Protein AF-A0A1G0B3E1-F1 (afdb_monomer_lite)

Sequence (212 aa):
MMHKTLFIILFQLSLTCSVAQQSQLLLGTWIKTNIETNNLQIAADIKYLKYTFENDGKFYLSTDYDEKGIEYRYKLIGDILALNDNKLNIISLEKDYLVLEDIGKTNEPIKIYFTKMSKLLSENTIGQNDYYMSGNDTIYFESELVYPEFEKKNNKTSDGYILSNMVGLINGKEETYSFATFIVNTNGQISNIDIMHHISNKYDSNLIKAIE

pLDDT: mean 83.15, std 11.96, range [53.84, 97.25]

Secondary structure (DSSP, 8-state):
-HHHHHHHHHHHHHHHHHHHHHHHHH-EEEEEEEEEETTEEE---S---EEEEEGGGEEEEESSSS---EEEEEEEETTEEEETTEEEEEEEE-SSEEEEEE-SSSSS-EEEEEEEHHHHHHHS---TTSEEEETTEEEEPPBTTB-PPP-STT-SSHHHHHHHH--SPPPTTS-S--EEEEEE-TTS-EEEEEEEE-S-HHHHHHHHHHH-

Radius of gyration: 23.19 Å; chains: 1; bounding box: 50×50×71 Å

Structure (mmCIF, N/CA/C/O backbone):
data_AF-A0A1G0B3E1-F1
#
_entry.id   AF-A0A1G0B3E1-F1
#
loop_
_atom_site.group_PDB
_atom_site.id
_atom_site.type_symbol
_atom_site.label_atom_id
_atom_site.label_alt_id
_atom_site.label_comp_id
_atom_site.label_asym_id
_atom_site.label_entity_id
_atom_site.label_seq_id
_atom_site.pdbx_PDB_ins_code
_atom_site.Cartn_x
_atom_site.Cart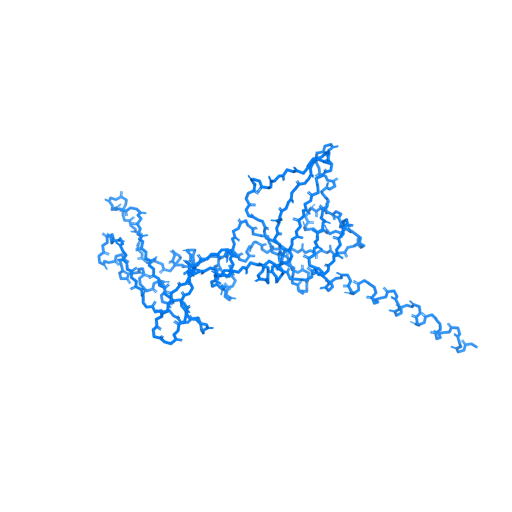n_y
_atom_site.Cartn_z
_atom_site.occupancy
_atom_site.B_iso_or_equiv
_atom_site.auth_seq_id
_atom_site.auth_comp_id
_atom_site.auth_asym_id
_atom_site.auth_atom_id
_atom_site.pdbx_PDB_model_num
ATOM 1 N N . MET A 1 1 ? -20.070 -29.656 44.058 1.00 60.41 1 MET A N 1
ATOM 2 C CA . MET A 1 1 ? -18.736 -29.062 43.790 1.00 60.41 1 MET A CA 1
ATOM 3 C C . MET A 1 1 ? -18.454 -28.948 42.287 1.00 60.41 1 MET A C 1
ATOM 5 O O . MET A 1 1 ? -18.075 -27.871 41.854 1.00 60.41 1 MET A O 1
ATOM 9 N N . MET A 1 2 ? -18.758 -29.979 41.483 1.00 61.25 2 MET A N 1
ATOM 10 C CA . MET A 1 2 ? -18.536 -30.027 40.021 1.00 61.25 2 MET A CA 1
ATOM 11 C C . MET A 1 2 ? -19.165 -28.875 39.204 1.00 61.25 2 MET A C 1
ATOM 13 O O . MET A 1 2 ? -18.542 -28.369 38.277 1.00 61.25 2 MET A O 1
ATOM 17 N N . HIS A 1 3 ? -20.366 -28.406 39.565 1.00 61.69 3 HIS A N 1
ATOM 18 C CA . HIS A 1 3 ? -21.044 -27.327 38.825 1.00 61.69 3 HIS A CA 1
ATOM 19 C C . HIS A 1 3 ? -20.407 -25.940 39.016 1.00 61.69 3 HIS A C 1
ATOM 21 O O . HIS A 1 3 ? -20.489 -25.112 38.116 1.00 61.69 3 HIS A O 1
ATOM 27 N N . LYS A 1 4 ? -19.722 -25.689 40.144 1.00 67.06 4 LYS A N 1
ATOM 28 C CA . LYS A 1 4 ? -19.009 -24.418 40.376 1.00 67.06 4 LYS A CA 1
ATOM 29 C C . LYS A 1 4 ? -17.739 -24.328 39.525 1.00 67.06 4 LYS A C 1
ATOM 31 O O . LYS A 1 4 ? -17.456 -23.276 38.968 1.00 67.06 4 LYS A O 1
ATOM 36 N N . THR A 1 5 ? -17.018 -25.439 39.374 1.00 71.06 5 THR A N 1
ATOM 37 C CA . THR A 1 5 ? -15.813 -25.512 38.535 1.00 71.06 5 THR A CA 1
ATOM 38 C C . THR A 1 5 ? -16.149 -25.346 37.052 1.00 71.06 5 THR A C 1
ATOM 40 O O . THR A 1 5 ? -15.469 -24.603 36.352 1.00 71.06 5 THR A O 1
ATOM 43 N N . LEU A 1 6 ? -17.240 -25.965 36.584 1.00 74.00 6 LEU A N 1
ATOM 44 C CA . LEU A 1 6 ? -17.697 -25.843 35.196 1.00 74.00 6 LEU A CA 1
ATOM 45 C C . LEU A 1 6 ? -18.086 -24.398 34.835 1.00 74.00 6 LEU A C 1
ATOM 47 O O . LEU A 1 6 ? -17.743 -23.921 33.757 1.00 74.00 6 LEU A O 1
ATOM 51 N N . PHE A 1 7 ? -18.751 -23.688 35.751 1.00 76.56 7 PHE A N 1
ATOM 52 C CA . PHE A 1 7 ? -19.154 -22.296 35.537 1.00 76.56 7 PHE A CA 1
ATOM 53 C C . PHE A 1 7 ? -17.948 -21.349 35.442 1.00 76.56 7 PHE A C 1
ATOM 55 O O . PHE A 1 7 ? -17.931 -20.464 34.594 1.00 76.56 7 PHE A O 1
ATOM 62 N N . ILE A 1 8 ? -16.908 -21.567 36.256 1.00 76.94 8 ILE A N 1
ATOM 63 C CA . ILE A 1 8 ? -15.664 -20.781 36.195 1.00 76.94 8 ILE A CA 1
ATOM 64 C C . ILE A 1 8 ? -14.934 -21.023 34.868 1.00 76.94 8 ILE A C 1
ATOM 66 O O . ILE A 1 8 ? -14.482 -20.066 34.247 1.00 76.94 8 ILE A O 1
ATOM 70 N N . ILE A 1 9 ? -14.865 -22.273 34.399 1.00 75.06 9 ILE A N 1
ATOM 71 C CA . ILE A 1 9 ? -14.232 -22.611 33.115 1.00 75.06 9 ILE A CA 1
ATOM 72 C C . ILE A 1 9 ? -14.986 -21.959 31.946 1.00 75.06 9 ILE A C 1
ATOM 74 O O . ILE A 1 9 ? -14.362 -21.326 31.099 1.00 75.06 9 ILE A O 1
ATOM 78 N N . LEU A 1 10 ? -16.322 -22.039 31.926 1.00 72.44 10 LEU A N 1
ATOM 79 C CA . LEU A 1 10 ? -17.153 -21.386 30.903 1.00 72.44 10 LEU A CA 1
ATOM 80 C C . LEU A 1 10 ? -17.023 -19.856 30.934 1.00 72.44 10 LEU A C 1
ATOM 82 O O . LEU A 1 10 ? -16.931 -19.225 29.881 1.00 72.44 10 LEU A O 1
ATOM 86 N N . PHE A 1 11 ? -16.953 -19.257 32.125 1.00 72.50 11 PHE A N 1
ATOM 87 C CA . PHE A 1 11 ? -16.763 -17.816 32.275 1.00 72.50 11 PHE A CA 1
ATOM 88 C C . PHE A 1 11 ? -15.382 -17.365 31.773 1.00 72.50 11 PHE A C 1
ATOM 90 O O . PHE A 1 11 ? -15.292 -16.394 31.023 1.00 72.50 11 PHE A O 1
ATOM 97 N N . GLN A 1 12 ? -14.310 -18.101 32.088 1.00 68.31 12 GLN A N 1
ATOM 98 C CA . GLN A 1 12 ? -12.973 -17.785 31.571 1.00 68.31 12 GLN A CA 1
ATOM 99 C C . GLN A 1 12 ? -12.860 -17.979 30.052 1.00 68.31 12 GLN A C 1
ATOM 101 O O . GLN A 1 12 ? -12.258 -17.142 29.382 1.00 68.31 12 GLN A O 1
ATOM 106 N N . LEU A 1 13 ? -13.508 -19.005 29.489 1.00 65.88 13 LEU A N 1
ATOM 107 C CA . LEU A 1 13 ? -13.576 -19.210 28.037 1.00 65.88 13 LEU A CA 1
ATOM 108 C C . LEU A 1 13 ? -14.267 -18.038 27.321 1.00 65.88 13 LEU A C 1
ATOM 110 O O . LEU A 1 13 ? -13.780 -17.581 26.285 1.00 65.88 13 LEU A O 1
ATOM 114 N N . SER A 1 14 ? -15.350 -17.500 27.895 1.00 63.12 14 SER A N 1
ATOM 115 C CA . SER A 1 14 ? -16.073 -16.363 27.306 1.00 63.12 14 SER A CA 1
ATOM 116 C C . SER A 1 14 ? -15.241 -15.076 27.250 1.00 63.12 14 SER A C 1
ATOM 118 O O . SER A 1 14 ? -15.253 -14.389 26.231 1.00 63.12 14 SER A O 1
ATOM 120 N N . LEU A 1 15 ? -14.437 -14.794 28.283 1.00 61.47 15 LEU A N 1
ATOM 121 C CA . LEU A 1 15 ? -13.551 -13.623 28.316 1.00 61.47 15 LEU A CA 1
ATOM 122 C C . LEU A 1 15 ? -12.412 -13.725 27.289 1.00 61.47 15 LEU A C 1
ATOM 124 O O . LEU A 1 15 ? -12.046 -12.726 26.673 1.00 61.47 15 LEU A O 1
ATOM 128 N N . THR A 1 16 ? -11.872 -14.929 27.063 1.00 61.31 16 THR A N 1
ATOM 129 C CA . THR A 1 16 ? -10.801 -15.135 26.071 1.00 61.31 16 THR A CA 1
ATOM 130 C C . THR A 1 16 ? -11.280 -15.023 24.622 1.00 61.31 16 THR A C 1
ATOM 132 O O . THR A 1 16 ? -10.519 -14.565 23.770 1.00 61.31 16 THR A O 1
ATOM 135 N N . CYS A 1 17 ? -12.540 -15.374 24.333 1.00 61.44 17 CYS A N 1
ATOM 136 C CA . CYS A 1 17 ? -13.095 -15.252 22.981 1.00 61.44 17 CYS A CA 1
ATOM 137 C C . CYS A 1 17 ? -13.211 -13.792 22.527 1.00 61.44 17 CYS A C 1
ATOM 139 O O . CYS A 1 17 ? -12.841 -13.488 21.395 1.00 61.44 17 CYS A O 1
ATOM 141 N N . SER A 1 18 ? -13.660 -12.880 23.398 1.00 62.69 18 SER A N 1
ATOM 142 C CA . SER A 1 18 ? -13.862 -11.474 23.018 1.00 62.69 18 SER A CA 1
ATOM 143 C C . SER A 1 18 ? -12.556 -10.765 22.639 1.00 62.69 18 SER A C 1
ATOM 145 O O . SER A 1 18 ? -12.513 -10.042 21.646 1.00 62.69 18 SER A O 1
ATOM 147 N N . VAL A 1 19 ? -11.467 -11.014 23.377 1.00 61.28 19 VAL A N 1
ATOM 148 C CA . VAL A 1 19 ? -10.151 -10.406 23.090 1.00 61.28 19 VAL A CA 1
ATOM 149 C C . VAL A 1 19 ? -9.545 -10.974 21.803 1.00 61.28 19 VAL A C 1
ATOM 151 O O . VAL A 1 19 ? -9.014 -10.225 20.980 1.00 61.28 19 VAL A O 1
ATOM 154 N N . ALA A 1 20 ? -9.660 -12.289 21.591 1.00 62.47 20 ALA A N 1
ATOM 155 C CA . ALA A 1 20 ? -9.197 -12.921 20.358 1.00 62.47 20 ALA A CA 1
ATOM 156 C C . ALA A 1 20 ? -9.951 -12.379 19.131 1.00 62.47 20 ALA A C 1
ATOM 158 O O . ALA A 1 20 ? -9.332 -12.063 18.114 1.00 62.47 20 ALA A O 1
ATOM 159 N N . GLN A 1 21 ? -11.267 -12.186 19.244 1.00 67.62 21 GLN A N 1
ATOM 160 C CA . GLN A 1 21 ? -12.100 -11.669 18.160 1.00 67.62 21 GLN A CA 1
ATOM 161 C C . GLN A 1 21 ? -11.714 -10.239 17.746 1.00 67.62 21 GLN A C 1
ATOM 163 O O . GLN A 1 21 ? -11.620 -9.960 16.552 1.00 67.62 21 GLN A O 1
ATOM 168 N N . GLN A 1 22 ? -11.414 -9.356 18.704 1.00 71.94 22 GLN A N 1
ATOM 169 C CA . GLN A 1 22 ? -10.970 -7.985 18.417 1.00 71.94 22 GLN A CA 1
ATOM 170 C C . GLN A 1 22 ? -9.597 -7.961 17.726 1.00 71.94 22 GLN A C 1
ATOM 172 O O . GLN A 1 22 ? -9.404 -7.233 16.753 1.00 71.94 22 GLN A O 1
ATOM 177 N N . SER A 1 23 ? -8.661 -8.813 18.163 1.00 77.62 23 SER A N 1
ATOM 178 C CA . SER A 1 23 ? -7.346 -8.928 17.517 1.00 77.62 23 SER A CA 1
ATOM 179 C C . SER A 1 23 ? -7.437 -9.417 16.068 1.00 77.62 23 SER A C 1
ATOM 181 O O . SER A 1 23 ? -6.715 -8.912 15.214 1.00 77.62 23 SER A O 1
ATOM 183 N N . GLN A 1 24 ? -8.371 -10.330 15.777 1.00 87.38 24 GLN A N 1
ATOM 184 C CA . GLN A 1 24 ? -8.595 -10.859 14.434 1.00 87.38 24 GLN A CA 1
ATOM 185 C C . GLN A 1 24 ? -9.201 -9.816 13.487 1.00 87.38 24 GLN A C 1
ATOM 187 O O . GLN A 1 24 ? -8.851 -9.786 12.308 1.00 87.38 24 GLN A O 1
ATOM 192 N N . LEU A 1 25 ? -10.101 -8.956 13.985 1.00 92.44 25 LEU A N 1
ATOM 193 C CA . LEU A 1 25 ? -10.703 -7.887 13.181 1.00 92.44 25 LEU A CA 1
ATOM 194 C C . LEU A 1 25 ? -9.656 -6.879 12.701 1.00 92.44 25 LEU A C 1
ATOM 196 O O . LEU A 1 25 ? -9.713 -6.466 11.542 1.00 92.44 25 LEU A O 1
ATOM 200 N N . LEU A 1 26 ? -8.683 -6.551 13.559 1.00 94.62 26 LEU A N 1
ATOM 201 C CA . LEU A 1 26 ? -7.606 -5.605 13.262 1.00 94.62 26 LEU A CA 1
ATOM 202 C C . LEU A 1 26 ? -6.652 -6.099 12.162 1.00 94.62 26 LEU A C 1
ATOM 204 O O . LEU A 1 26 ? -6.009 -5.281 11.511 1.00 94.62 26 LEU A O 1
ATOM 208 N N . LEU A 1 27 ? -6.545 -7.409 11.929 1.00 95.19 27 LEU A N 1
ATOM 209 C CA . LEU A 1 27 ? -5.622 -7.952 10.930 1.00 95.19 27 LEU A CA 1
ATOM 210 C C . LEU A 1 27 ? -5.955 -7.493 9.508 1.00 95.19 27 LEU A C 1
ATOM 212 O O . LEU A 1 27 ? -7.123 -7.373 9.122 1.00 95.19 27 LEU A O 1
ATOM 216 N N . GLY A 1 28 ? -4.904 -7.326 8.709 1.00 94.56 28 GLY A N 1
ATOM 217 C CA . GLY A 1 28 ? -4.965 -6.903 7.317 1.00 94.56 28 GLY A CA 1
ATOM 218 C C . GLY A 1 28 ? -4.529 -5.456 7.113 1.00 94.56 28 GLY A C 1
ATOM 219 O O . GLY A 1 28 ? -3.956 -4.817 7.998 1.00 94.56 28 GLY A O 1
ATOM 220 N N . THR A 1 29 ? -4.787 -4.966 5.906 1.00 94.44 29 THR A N 1
ATOM 221 C CA . THR A 1 29 ? -4.357 -3.648 5.439 1.00 94.44 29 THR A CA 1
ATOM 222 C C . THR A 1 29 ? -5.488 -2.631 5.546 1.00 94.44 29 THR A C 1
ATOM 224 O O . THR A 1 29 ? -6.610 -2.885 5.109 1.00 94.44 29 THR A O 1
ATOM 227 N N . TRP A 1 30 ? -5.169 -1.470 6.103 1.00 96.25 30 TRP A N 1
ATOM 228 C CA . TRP A 1 30 ? -6.063 -0.359 6.399 1.00 96.25 30 TRP A CA 1
ATOM 229 C C . TRP A 1 30 ? -5.525 0.909 5.755 1.00 96.25 30 TRP A C 1
ATOM 231 O O . TRP A 1 30 ? -4.386 1.300 6.007 1.00 96.25 30 TRP A O 1
ATOM 241 N N . ILE A 1 31 ? -6.348 1.558 4.944 1.00 93.88 31 ILE A N 1
ATOM 242 C CA . ILE A 1 31 ? -5.991 2.771 4.213 1.00 93.88 31 ILE A CA 1
ATOM 243 C C . ILE A 1 31 ? -6.721 3.943 4.846 1.00 93.88 31 ILE A C 1
ATOM 245 O O . ILE A 1 31 ? -7.934 3.885 5.054 1.00 93.88 31 ILE A O 1
ATOM 249 N N . LYS A 1 32 ? -5.987 5.002 5.176 1.00 93.62 32 LYS A N 1
ATOM 250 C CA . LYS A 1 32 ? -6.580 6.224 5.715 1.00 93.62 32 LYS A CA 1
ATOM 251 C C . LYS A 1 32 ? -7.474 6.867 4.659 1.00 93.62 32 LYS A C 1
ATOM 253 O O . LYS A 1 32 ? -7.007 7.183 3.571 1.00 93.62 32 LYS A O 1
ATOM 258 N N . THR A 1 33 ? -8.719 7.145 5.019 1.00 91.38 33 THR A N 1
ATOM 259 C CA . THR A 1 33 ? -9.694 7.812 4.147 1.00 91.38 33 THR A CA 1
ATOM 260 C C . THR A 1 33 ? -10.115 9.184 4.659 1.00 91.38 33 THR A C 1
ATOM 262 O O . THR A 1 33 ? -10.623 9.991 3.885 1.00 91.38 33 THR A O 1
ATOM 265 N N . ASN A 1 34 ? -9.915 9.482 5.948 1.00 90.69 34 ASN A N 1
ATOM 266 C CA . ASN A 1 34 ? -10.302 10.774 6.511 1.00 90.69 34 ASN A CA 1
ATOM 267 C C . ASN A 1 34 ? -9.523 11.139 7.779 1.00 90.69 34 ASN A C 1
ATOM 269 O O . ASN A 1 34 ? -8.979 10.266 8.461 1.00 90.69 34 ASN A O 1
ATOM 273 N N . ILE A 1 35 ? -9.515 12.431 8.107 1.00 89.50 35 ILE A N 1
ATOM 274 C CA . ILE A 1 35 ? -9.027 12.973 9.375 1.00 89.50 35 ILE A CA 1
ATOM 275 C C . ILE A 1 35 ? -10.056 13.982 9.895 1.00 89.50 35 ILE A C 1
ATOM 277 O O . ILE A 1 35 ? -10.582 14.808 9.153 1.00 89.50 35 ILE A O 1
ATOM 281 N N . GLU A 1 36 ? -10.322 13.940 11.193 1.00 88.38 36 GLU A N 1
ATOM 282 C CA .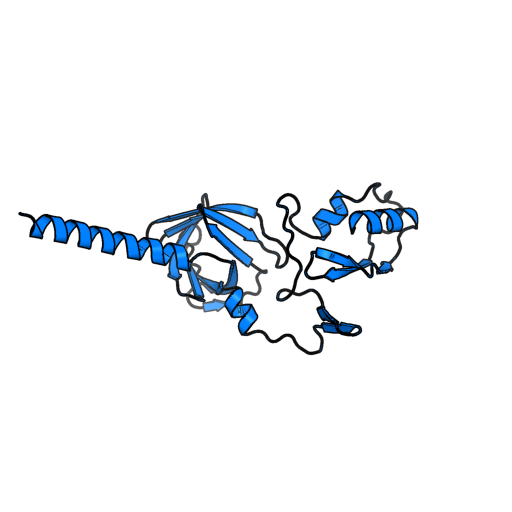 GLU A 1 36 ? -11.174 14.908 11.875 1.00 88.38 36 GLU A CA 1
ATOM 283 C C . GLU A 1 36 ? -10.395 15.559 13.015 1.00 88.38 36 GLU A C 1
ATOM 285 O O . GLU A 1 36 ? -9.796 14.875 13.850 1.00 88.38 36 GLU A O 1
ATOM 290 N N . THR A 1 37 ? -10.424 16.890 13.045 1.00 84.75 37 THR A N 1
ATOM 291 C CA . THR A 1 37 ? -9.898 17.711 14.140 1.00 84.75 37 THR A CA 1
ATOM 292 C C . THR A 1 37 ? -10.989 18.685 14.573 1.00 84.75 37 THR A C 1
ATOM 294 O O . THR A 1 37 ? -11.710 19.227 13.739 1.00 84.75 37 THR A O 1
ATOM 297 N N . ASN A 1 38 ? -11.184 18.884 15.879 1.00 76.06 38 ASN A N 1
ATOM 298 C CA . ASN A 1 38 ? -12.248 19.753 16.418 1.00 76.06 38 ASN A CA 1
ATOM 299 C C . ASN A 1 38 ? -13.669 19.450 15.907 1.00 76.06 38 ASN A C 1
ATOM 301 O O . ASN A 1 38 ? -14.489 20.358 15.771 1.00 76.06 38 ASN A O 1
ATOM 305 N N . ASN A 1 39 ? -13.973 18.183 15.614 1.00 66.38 39 ASN A N 1
ATOM 306 C CA . ASN A 1 39 ? -15.226 17.756 14.978 1.00 66.38 39 ASN A CA 1
ATOM 307 C C . ASN A 1 39 ? -15.487 18.385 13.594 1.00 66.38 39 ASN A C 1
ATOM 309 O O . ASN A 1 39 ? -16.611 18.346 13.092 1.00 66.38 39 ASN A O 1
ATOM 313 N N . LEU A 1 40 ? -14.463 18.967 12.968 1.00 68.75 40 LEU A N 1
ATOM 314 C CA . LEU A 1 40 ? -14.486 19.387 11.578 1.00 68.75 40 LEU A CA 1
ATOM 315 C C . LEU A 1 40 ? -13.834 18.284 10.750 1.00 68.75 40 LEU A C 1
ATOM 317 O O . LEU A 1 40 ? -12.670 17.930 10.947 1.00 68.75 40 LEU A O 1
ATOM 321 N N . GLN A 1 41 ? -14.611 17.727 9.828 1.00 66.56 41 GLN A N 1
ATOM 322 C CA . GLN A 1 41 ? -14.113 16.757 8.868 1.00 66.56 41 GLN A CA 1
ATOM 323 C C . GLN A 1 41 ? -13.253 17.499 7.847 1.00 66.56 41 GLN A C 1
ATOM 325 O O . GLN A 1 41 ? -13.747 18.347 7.102 1.00 66.56 41 GLN A O 1
ATOM 330 N N . ILE A 1 42 ? -11.961 17.198 7.832 1.00 65.62 42 ILE A N 1
ATOM 331 C CA . ILE A 1 42 ? -11.030 17.766 6.868 1.00 65.62 42 ILE A CA 1
ATOM 332 C C . ILE A 1 42 ? -10.795 16.665 5.844 1.00 65.62 42 ILE A C 1
ATOM 334 O O . ILE A 1 42 ? -10.219 15.627 6.171 1.00 65.62 42 ILE A O 1
ATOM 338 N N . ALA A 1 43 ? -11.266 16.873 4.607 1.00 56.53 43 ALA A N 1
ATOM 339 C CA . ALA A 1 43 ? -10.905 15.992 3.500 1.00 56.53 43 ALA A CA 1
ATOM 340 C C . ALA A 1 43 ? -9.383 15.822 3.522 1.00 56.53 43 ALA A C 1
ATOM 342 O O . ALA A 1 43 ? -8.660 16.815 3.598 1.00 56.53 43 ALA A O 1
ATOM 343 N N . ALA A 1 44 ? -8.915 14.575 3.568 1.00 53.84 44 ALA A N 1
ATOM 344 C CA . ALA A 1 44 ? -7.519 14.263 3.820 1.00 53.84 44 ALA A CA 1
ATOM 345 C C . ALA A 1 44 ? -6.648 14.670 2.621 1.00 53.84 44 ALA A C 1
ATOM 347 O O . ALA A 1 44 ? -6.194 13.821 1.868 1.00 53.84 44 ALA A O 1
ATOM 348 N N . ASP A 1 45 ? -6.357 15.959 2.470 1.00 55.94 45 ASP A N 1
ATOM 349 C CA . ASP A 1 45 ? -5.401 16.494 1.491 1.00 55.94 45 ASP A CA 1
ATOM 350 C C . ASP A 1 45 ? -3.943 16.226 1.921 1.00 55.94 45 ASP A C 1
ATOM 352 O O . ASP A 1 45 ? -3.040 17.047 1.793 1.00 55.94 45 ASP A O 1
ATOM 356 N N . ILE A 1 46 ? -3.704 15.092 2.584 1.00 54.97 46 ILE A N 1
ATOM 357 C CA . ILE A 1 46 ? -2.506 14.882 3.394 1.00 54.97 46 ILE A CA 1
ATOM 358 C C . ILE A 1 46 ? -2.008 13.457 3.205 1.00 54.97 46 ILE A C 1
ATOM 360 O O . ILE A 1 46 ? -2.067 12.683 4.147 1.00 54.97 46 ILE A O 1
ATOM 364 N N . LYS A 1 47 ? -1.485 13.130 2.018 1.00 72.88 47 LYS A N 1
ATOM 365 C CA . LYS A 1 47 ? -0.669 11.933 1.713 1.00 72.88 47 LYS A CA 1
ATOM 366 C C . LYS A 1 47 ? -1.336 10.566 1.966 1.00 72.88 47 LYS A C 1
ATOM 368 O O . LYS A 1 47 ? -2.042 10.349 2.955 1.00 72.88 47 LYS A O 1
ATOM 373 N N . TYR A 1 48 ? -1.065 9.610 1.086 1.00 86.12 48 TYR A N 1
ATOM 374 C CA . TYR A 1 48 ? -1.465 8.221 1.286 1.00 86.12 48 TYR A CA 1
ATOM 375 C C 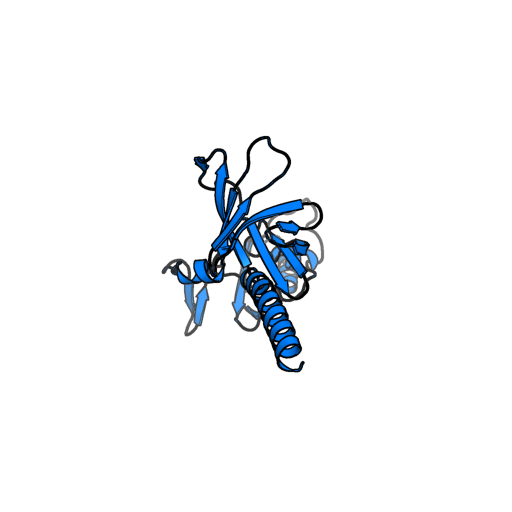. TYR A 1 48 ? -0.903 7.697 2.623 1.00 86.12 48 TYR A C 1
ATOM 377 O O . TYR A 1 48 ? 0.186 8.078 3.055 1.00 86.12 48 TYR A O 1
ATOM 385 N N . LEU A 1 49 ? -1.692 6.902 3.348 1.00 91.12 49 LEU A N 1
ATOM 386 C CA . LEU A 1 49 ? -1.278 6.293 4.613 1.00 91.12 49 LEU A CA 1
ATOM 387 C C . LEU A 1 49 ? -1.889 4.902 4.718 1.00 91.12 49 LEU A C 1
ATOM 389 O O . LEU A 1 49 ? -3.113 4.757 4.756 1.00 91.12 49 LEU A O 1
ATOM 393 N N . LYS A 1 50 ? -1.021 3.899 4.812 1.00 92.44 50 LYS A N 1
ATOM 394 C CA . LYS A 1 50 ? -1.374 2.483 4.850 1.00 92.44 50 LYS A CA 1
ATOM 395 C C . LYS A 1 50 ? -0.800 1.820 6.091 1.00 92.44 50 LYS A C 1
ATOM 397 O O . LYS A 1 50 ? 0.402 1.891 6.349 1.00 92.44 50 LYS A O 1
ATOM 402 N N . TYR A 1 51 ? -1.675 1.172 6.850 1.00 94.62 51 TYR A N 1
ATOM 403 C CA . TYR A 1 51 ? -1.357 0.387 8.038 1.00 94.62 51 TYR A CA 1
ATOM 404 C C . TYR A 1 51 ? -1.629 -1.084 7.737 1.00 94.62 51 TYR A C 1
ATOM 406 O O . TYR A 1 51 ? -2.764 -1.439 7.442 1.00 94.62 51 TYR A O 1
ATOM 414 N N . THR A 1 52 ? -0.627 -1.953 7.843 1.00 94.31 52 THR A N 1
ATOM 415 C CA . THR A 1 52 ? -0.823 -3.404 7.681 1.00 94.31 52 THR A CA 1
ATOM 416 C C . THR A 1 52 ? -0.509 -4.122 8.982 1.00 94.31 52 THR A C 1
ATOM 418 O O . THR A 1 52 ? 0.626 -4.080 9.454 1.00 94.31 52 THR A O 1
ATOM 421 N N . PHE A 1 53 ? -1.507 -4.789 9.559 1.00 95.00 53 PHE A N 1
ATOM 422 C CA . PHE A 1 53 ? -1.354 -5.613 10.756 1.00 95.00 53 PHE A CA 1
ATOM 423 C C . PHE A 1 53 ? -1.293 -7.085 10.365 1.00 95.00 53 PHE A C 1
ATOM 425 O O . PHE A 1 53 ? -2.211 -7.613 9.735 1.00 95.00 53 PHE A O 1
ATOM 432 N N . GLU A 1 54 ? -0.219 -7.754 10.764 1.00 92.81 54 GLU A N 1
ATOM 433 C CA . GLU A 1 54 ? -0.033 -9.187 10.567 1.00 92.81 54 GLU A CA 1
ATOM 434 C C . GLU A 1 54 ? -0.086 -9.932 11.902 1.00 92.81 54 GLU A C 1
ATOM 436 O O . GLU A 1 54 ? 0.075 -9.363 12.986 1.00 92.81 54 GLU A O 1
ATOM 441 N N . ASN A 1 55 ? -0.243 -11.251 11.806 1.00 87.56 55 ASN A N 1
ATOM 442 C CA . ASN A 1 55 ? -0.056 -12.143 12.941 1.00 87.56 55 ASN A CA 1
ATOM 443 C C . ASN A 1 55 ? 1.321 -11.922 13.608 1.00 87.56 55 ASN A C 1
ATOM 445 O O . ASN A 1 55 ? 2.262 -11.387 13.016 1.00 87.56 55 ASN A O 1
ATOM 449 N N . ASP A 1 56 ? 1.440 -12.342 14.867 1.00 86.00 56 ASP A N 1
ATOM 450 C CA . ASP A 1 56 ? 2.655 -12.218 15.691 1.00 86.00 56 ASP A CA 1
ATOM 451 C C . ASP A 1 56 ? 3.018 -10.783 16.121 1.00 86.00 56 ASP A C 1
ATOM 453 O O . ASP A 1 56 ? 4.159 -10.509 16.512 1.00 86.00 56 ASP A O 1
ATOM 457 N N . GLY A 1 57 ? 2.066 -9.846 16.065 1.00 90.25 57 GLY A N 1
ATOM 458 C CA . GLY A 1 57 ? 2.273 -8.474 16.537 1.00 90.25 57 GLY A CA 1
ATOM 459 C C . GLY A 1 57 ? 3.174 -7.641 15.621 1.00 90.25 57 GLY A C 1
ATOM 460 O O . GLY A 1 57 ? 3.860 -6.734 16.102 1.00 90.25 57 GLY A O 1
ATOM 461 N N . LYS A 1 58 ? 3.237 -7.968 14.323 1.00 92.12 58 LYS A N 1
ATOM 462 C CA . LYS A 1 58 ? 3.949 -7.179 13.305 1.00 92.12 58 LYS A CA 1
ATOM 463 C C . LYS A 1 58 ? 3.022 -6.141 12.685 1.00 92.12 58 LYS A C 1
ATOM 465 O O . LYS A 1 58 ? 1.885 -6.438 12.331 1.00 92.12 58 LYS A O 1
ATOM 470 N N . PHE A 1 59 ? 3.527 -4.927 12.548 1.00 92.44 59 PHE A N 1
ATOM 471 C CA . PHE A 1 59 ? 2.816 -3.793 11.975 1.00 92.44 59 PHE A CA 1
ATOM 472 C C . PHE A 1 59 ? 3.689 -3.156 10.899 1.00 92.44 59 PHE A C 1
ATOM 474 O O . PHE A 1 59 ? 4.891 -3.020 11.101 1.00 92.44 59 PHE A O 1
ATOM 481 N N . TYR A 1 60 ? 3.098 -2.761 9.777 1.00 91.94 60 TYR A N 1
ATOM 482 C CA . TYR A 1 60 ? 3.788 -2.035 8.720 1.00 91.94 60 TYR A CA 1
ATOM 483 C C . TYR A 1 60 ? 3.111 -0.693 8.466 1.00 91.94 60 TYR A C 1
ATOM 485 O O . TYR A 1 60 ? 1.889 -0.627 8.323 1.00 91.94 60 TYR A O 1
ATOM 493 N N . LEU A 1 61 ? 3.925 0.357 8.402 1.00 91.69 61 LEU A N 1
ATOM 494 C CA . LEU A 1 61 ? 3.517 1.729 8.117 1.00 91.69 61 LEU A CA 1
ATOM 495 C C . LEU A 1 61 ? 4.071 2.151 6.758 1.00 91.69 61 LEU A C 1
ATOM 497 O O . LEU A 1 61 ? 5.291 2.180 6.594 1.00 91.69 61 LEU A O 1
ATOM 501 N N . SER A 1 62 ? 3.199 2.523 5.826 1.00 90.31 62 SER A N 1
ATOM 502 C CA . SER A 1 62 ? 3.597 3.061 4.523 1.00 90.31 62 SER A CA 1
ATOM 503 C C . SER A 1 62 ? 2.908 4.388 4.219 1.00 90.31 62 SER A C 1
ATOM 505 O O . SER A 1 62 ? 1.748 4.591 4.591 1.00 90.31 62 SER A O 1
ATOM 507 N N . THR A 1 63 ? 3.624 5.270 3.526 1.00 90.00 63 THR A N 1
ATOM 508 C CA . THR A 1 63 ? 3.082 6.485 2.902 1.00 90.00 63 THR A CA 1
ATOM 509 C C . THR A 1 63 ? 2.852 6.337 1.403 1.00 90.00 63 THR A C 1
ATOM 511 O O . THR A 1 63 ? 2.347 7.266 0.784 1.00 90.00 63 THR A O 1
ATOM 514 N N . ASP A 1 64 ? 3.169 5.166 0.855 1.00 86.88 64 ASP A N 1
ATOM 515 C CA . ASP A 1 64 ? 3.145 4.857 -0.571 1.00 86.88 64 ASP A CA 1
ATOM 516 C C . ASP A 1 64 ? 2.308 3.585 -0.804 1.00 86.88 64 ASP A C 1
ATOM 518 O O . ASP A 1 64 ? 2.236 2.689 0.058 1.00 86.88 64 ASP A O 1
ATOM 522 N N . TYR A 1 65 ? 1.574 3.542 -1.918 1.00 85.94 65 TYR A N 1
ATOM 523 C CA . TYR A 1 65 ? 0.543 2.524 -2.147 1.00 85.94 65 TYR A CA 1
ATOM 524 C C . TYR A 1 65 ? 1.114 1.160 -2.510 1.00 85.94 65 TYR A C 1
ATOM 526 O O . TYR A 1 65 ? 0.580 0.153 -2.046 1.00 85.94 65 TYR A O 1
ATOM 534 N N . ASP A 1 66 ? 2.225 1.141 -3.228 1.00 83.62 66 ASP A N 1
ATOM 535 C CA . ASP A 1 66 ? 2.969 -0.023 -3.701 1.00 83.62 66 ASP A CA 1
ATOM 536 C C . ASP A 1 66 ? 3.935 -0.579 -2.637 1.00 83.62 66 ASP A C 1
ATOM 538 O O . ASP A 1 66 ? 4.288 -1.757 -2.642 1.00 83.62 66 ASP A O 1
ATOM 542 N N . GLU A 1 67 ? 4.306 0.231 -1.644 1.00 83.12 67 GLU A N 1
ATOM 543 C CA . GLU A 1 67 ? 5.220 -0.187 -0.582 1.00 83.12 67 GLU A CA 1
ATOM 544 C C . GLU A 1 67 ? 4.551 -1.012 0.519 1.00 83.12 67 GLU A C 1
ATOM 546 O O . GLU A 1 67 ? 3.526 -0.620 1.083 1.00 83.12 67 GLU A O 1
ATOM 551 N N . LYS A 1 68 ? 5.193 -2.097 0.977 1.00 80.88 68 LYS A N 1
ATOM 552 C CA . LYS A 1 68 ? 4.763 -2.775 2.217 1.00 80.88 68 LYS A CA 1
ATOM 553 C C . LYS A 1 68 ? 4.872 -1.855 3.442 1.00 80.88 68 LYS A C 1
ATOM 555 O O . LYS A 1 68 ? 4.030 -1.929 4.337 1.00 80.88 68 LYS A O 1
ATOM 560 N N . GLY A 1 69 ? 5.881 -0.983 3.466 1.00 85.31 69 GLY A N 1
ATOM 561 C CA . GLY A 1 69 ? 6.143 -0.027 4.540 1.00 85.31 69 GLY A CA 1
ATOM 562 C C . GLY A 1 69 ? 7.223 -0.459 5.537 1.00 85.31 69 GLY A C 1
ATOM 563 O O . GLY A 1 69 ? 7.850 -1.514 5.425 1.00 85.31 69 GLY A O 1
ATOM 564 N N . ILE A 1 70 ? 7.461 0.387 6.538 1.00 87.31 70 ILE A N 1
ATOM 565 C CA . ILE A 1 70 ? 8.437 0.154 7.608 1.00 87.31 70 ILE A CA 1
ATOM 566 C C . ILE A 1 70 ? 7.842 -0.803 8.645 1.00 87.31 70 ILE A C 1
ATOM 568 O O . ILE A 1 70 ? 6.752 -0.557 9.160 1.00 87.31 70 ILE A O 1
ATOM 572 N N . GLU A 1 71 ? 8.572 -1.879 8.960 1.00 90.12 71 GLU A N 1
ATOM 573 C CA . GLU A 1 71 ? 8.183 -2.860 9.978 1.00 90.12 71 GLU A CA 1
ATOM 574 C C . GLU A 1 71 ? 8.376 -2.302 11.396 1.00 90.12 71 GLU A C 1
ATOM 576 O O . GLU A 1 71 ? 9.451 -1.836 11.773 1.00 90.12 71 GLU A O 1
ATOM 581 N N . TYR A 1 72 ? 7.336 -2.442 12.204 1.00 91.38 72 TYR A N 1
ATOM 582 C CA . TYR A 1 72 ? 7.269 -2.117 13.619 1.00 91.38 72 TYR A CA 1
ATOM 583 C C . TYR A 1 72 ? 6.567 -3.253 14.374 1.00 91.38 72 TYR A C 1
ATOM 585 O O . TYR A 1 72 ? 6.051 -4.218 13.800 1.00 91.38 72 TYR A O 1
ATOM 593 N N . ARG A 1 73 ? 6.517 -3.131 15.702 1.00 93.69 73 ARG A N 1
ATOM 594 C CA . ARG A 1 73 ? 5.709 -4.002 16.559 1.00 93.69 73 ARG A CA 1
ATOM 595 C C . ARG A 1 73 ? 4.465 -3.272 17.034 1.00 93.69 73 ARG A C 1
ATOM 597 O O . ARG A 1 73 ? 4.547 -2.098 17.397 1.00 93.69 73 ARG A O 1
ATOM 604 N N . TYR A 1 74 ? 3.350 -3.994 17.094 1.00 94.38 74 TYR A N 1
ATOM 605 C CA . TYR A 1 74 ? 2.129 -3.507 17.722 1.00 94.38 74 TYR A CA 1
ATOM 606 C C . TYR A 1 74 ? 1.672 -4.410 18.863 1.00 94.38 74 TYR A C 1
ATOM 608 O O . TYR A 1 74 ? 1.988 -5.602 18.915 1.00 94.38 74 TYR A O 1
ATOM 616 N N . LYS A 1 75 ? 0.917 -3.823 19.792 1.00 92.69 75 LYS A N 1
ATOM 617 C CA . LYS A 1 75 ? 0.189 -4.542 20.839 1.00 92.69 75 LYS A CA 1
ATOM 618 C C . LYS A 1 75 ? -1.196 -3.938 21.003 1.00 92.69 75 LYS A C 1
ATOM 620 O O . LYS A 1 75 ? -1.340 -2.718 20.984 1.00 92.69 75 LYS A O 1
ATOM 625 N N . LEU A 1 76 ? -2.179 -4.804 21.213 1.00 90.88 76 LEU A N 1
ATOM 626 C CA . LEU A 1 76 ? -3.539 -4.423 21.571 1.00 90.88 76 LEU A CA 1
ATOM 627 C C . LEU A 1 76 ? -3.727 -4.635 23.078 1.00 90.88 76 LEU A C 1
ATOM 629 O O . LEU A 1 76 ? -3.517 -5.744 23.572 1.00 90.88 76 LEU A O 1
ATOM 633 N N . ILE A 1 77 ? -4.065 -3.575 23.813 1.00 89.38 77 ILE A N 1
ATOM 634 C CA . ILE A 1 77 ? -4.270 -3.605 25.269 1.00 89.38 77 ILE A CA 1
ATOM 635 C C . ILE A 1 77 ? -5.618 -2.943 25.567 1.00 89.38 77 ILE A C 1
ATOM 637 O O . ILE A 1 77 ? -5.690 -1.730 25.757 1.00 89.38 77 ILE A O 1
ATOM 641 N N . GLY A 1 78 ? -6.690 -3.740 25.577 1.00 87.50 78 GLY A N 1
ATOM 642 C CA . GLY A 1 78 ? -8.054 -3.201 25.575 1.00 87.50 78 GLY A CA 1
ATOM 643 C C . GLY A 1 78 ? -8.278 -2.357 24.321 1.00 87.50 78 GLY A C 1
ATOM 644 O O . GLY A 1 78 ? -7.938 -2.797 23.224 1.00 87.50 78 GLY A O 1
ATOM 645 N N . ASP A 1 79 ? -8.745 -1.124 24.501 1.00 90.88 79 ASP A N 1
ATOM 646 C CA . ASP A 1 79 ? -8.979 -0.173 23.406 1.00 90.88 79 ASP A CA 1
ATOM 647 C C . ASP A 1 79 ? -7.734 0.651 23.045 1.00 90.88 79 ASP A C 1
ATOM 649 O O . ASP A 1 79 ? -7.823 1.625 22.308 1.00 90.88 79 ASP A O 1
ATOM 653 N N . ILE A 1 80 ? -6.553 0.285 23.553 1.00 92.12 80 ILE A N 1
ATOM 654 C CA . ILE A 1 80 ? -5.300 0.971 23.229 1.00 92.12 80 ILE A CA 1
ATOM 655 C C . ILE A 1 80 ? -4.517 0.152 22.207 1.00 92.12 80 ILE A C 1
ATOM 657 O O . ILE A 1 80 ? -4.095 -0.979 22.471 1.00 92.12 80 ILE A O 1
ATOM 661 N N . LEU A 1 81 ? -4.247 0.775 21.064 1.00 93.50 81 LEU A N 1
ATOM 662 C CA . LEU A 1 81 ? -3.296 0.310 20.069 1.00 93.50 81 LEU A CA 1
ATOM 663 C C . LEU A 1 81 ? -1.929 0.952 20.335 1.00 93.50 81 LEU A C 1
ATOM 665 O O . LEU A 1 81 ? -1.720 2.140 20.092 1.00 93.50 81 LEU A O 1
ATOM 669 N N . ALA A 1 82 ? -0.984 0.161 20.838 1.00 91.94 82 ALA A N 1
ATOM 670 C CA . ALA A 1 82 ? 0.396 0.595 21.029 1.00 91.94 82 ALA A CA 1
ATOM 671 C C . ALA A 1 82 ? 1.222 0.274 19.775 1.00 91.94 82 ALA A C 1
ATOM 673 O O . ALA A 1 82 ? 1.410 -0.900 19.451 1.00 91.94 82 ALA A O 1
ATOM 674 N N . LEU A 1 83 ? 1.723 1.309 19.098 1.00 90.06 83 LEU A N 1
ATOM 675 C CA . LEU A 1 83 ? 2.584 1.253 17.914 1.00 90.06 83 LEU A CA 1
ATOM 676 C C . LEU A 1 83 ? 3.989 1.735 18.303 1.00 90.06 83 LEU A C 1
ATOM 678 O O . LEU A 1 83 ? 4.300 2.924 18.207 1.00 90.06 83 LEU A O 1
ATOM 682 N N . ASN A 1 84 ? 4.835 0.817 18.773 1.00 82.88 84 ASN A N 1
ATOM 683 C CA . ASN A 1 84 ? 6.122 1.143 19.398 1.00 82.88 84 ASN A CA 1
ATOM 684 C C . ASN A 1 84 ? 5.979 2.197 20.528 1.00 82.88 84 ASN A C 1
ATOM 686 O O . ASN A 1 84 ? 5.405 1.882 21.572 1.00 82.88 84 ASN A O 1
ATOM 690 N N . ASP A 1 85 ? 6.458 3.428 20.314 1.00 81.06 85 ASP A N 1
ATOM 691 C CA . ASP A 1 85 ? 6.404 4.531 21.287 1.00 81.06 85 ASP A CA 1
ATOM 692 C C . ASP A 1 85 ? 5.091 5.333 21.230 1.00 81.06 85 ASP A C 1
ATOM 694 O O . ASP A 1 85 ? 4.789 6.095 22.150 1.00 81.06 85 ASP A O 1
ATOM 698 N N . ASN A 1 86 ? 4.289 5.152 20.176 1.00 86.31 86 ASN A N 1
ATOM 699 C CA . ASN A 1 86 ? 3.013 5.840 20.001 1.00 86.31 86 ASN A CA 1
ATOM 700 C C . ASN A 1 86 ? 1.861 4.993 20.552 1.00 86.31 86 ASN A C 1
ATOM 702 O O . ASN A 1 86 ? 1.859 3.765 20.440 1.00 86.31 86 ASN A O 1
ATOM 706 N N . LYS A 1 87 ? 0.853 5.645 21.131 1.00 89.81 87 LYS A N 1
ATOM 707 C CA . LYS A 1 87 ? -0.362 4.993 21.632 1.00 89.81 87 LYS A CA 1
ATOM 708 C C . LYS A 1 87 ? -1.579 5.699 21.066 1.00 89.81 87 LYS A C 1
ATOM 710 O O . LYS A 1 87 ? -1.689 6.912 21.197 1.00 89.81 87 LYS A O 1
ATOM 715 N N . LEU A 1 88 ? -2.474 4.924 20.471 1.00 92.44 88 LEU A N 1
ATOM 716 C CA . LEU A 1 88 ? -3.712 5.401 19.871 1.00 92.44 88 LEU A CA 1
ATOM 717 C C . LEU A 1 88 ? -4.892 4.718 20.560 1.00 92.44 88 LEU A C 1
ATOM 719 O O . LEU A 1 88 ? -4.817 3.526 20.867 1.00 92.44 88 LEU A O 1
ATOM 723 N N . ASN A 1 89 ? -5.973 5.455 20.786 1.00 93.81 89 ASN A N 1
ATOM 724 C CA . ASN A 1 89 ? -7.240 4.874 21.213 1.00 93.81 89 ASN A CA 1
ATOM 725 C C . ASN A 1 89 ? -7.965 4.306 19.992 1.00 93.81 89 ASN A C 1
ATOM 727 O O . ASN A 1 89 ? -8.045 4.958 18.953 1.00 93.81 89 ASN A O 1
ATOM 731 N N . ILE A 1 90 ? -8.526 3.113 20.120 1.00 94.69 90 ILE A N 1
ATOM 732 C CA . ILE A 1 90 ? -9.464 2.542 19.161 1.00 94.69 90 ILE A CA 1
ATOM 733 C C . ILE A 1 90 ? -10.850 3.038 19.548 1.00 94.69 90 ILE A C 1
ATOM 735 O O . ILE A 1 90 ? -11.427 2.594 20.536 1.00 94.69 90 ILE A O 1
ATOM 739 N N . ILE A 1 91 ? -11.382 3.968 18.761 1.00 95.06 91 ILE A N 1
ATOM 740 C CA . ILE A 1 91 ? -12.732 4.505 18.961 1.00 95.06 91 ILE A CA 1
ATOM 741 C C . ILE A 1 91 ? -13.776 3.552 18.379 1.00 95.06 91 ILE A C 1
ATOM 743 O O . ILE A 1 91 ? -14.834 3.346 18.969 1.00 95.06 91 ILE A O 1
ATOM 747 N N . SER A 1 92 ? -13.473 2.959 17.223 1.00 95.00 92 SER A N 1
ATOM 748 C CA . SER A 1 92 ? -14.285 1.913 16.605 1.00 95.00 92 SER A CA 1
ATOM 749 C C . SER A 1 92 ? -13.399 0.956 15.815 1.00 95.00 92 SER A C 1
ATOM 751 O O . SER A 1 92 ? -12.465 1.386 15.135 1.00 95.00 92 SER A O 1
ATOM 753 N N . LEU A 1 93 ? -13.701 -0.338 15.902 1.00 95.44 93 LEU A N 1
ATOM 754 C CA . LEU A 1 93 ? -13.100 -1.386 15.087 1.00 95.44 93 LEU A CA 1
ATOM 755 C C . LEU A 1 93 ? -14.205 -2.323 14.603 1.00 95.44 93 LEU A C 1
ATOM 757 O O . LEU A 1 93 ? -14.735 -3.140 15.355 1.00 95.44 93 LEU A O 1
ATOM 761 N N . GLU A 1 94 ? -14.520 -2.201 13.323 1.00 95.31 94 GLU A N 1
ATOM 762 C CA . GLU A 1 94 ? -15.490 -3.023 12.616 1.00 95.31 94 GLU A CA 1
ATOM 763 C C . GLU A 1 94 ? -14.783 -3.885 11.565 1.00 95.31 94 GLU A C 1
ATOM 765 O O . GLU A 1 94 ? -13.562 -3.853 11.413 1.00 95.31 94 GLU A O 1
ATOM 770 N N . LYS A 1 95 ? -15.549 -4.688 10.821 1.00 94.50 95 LYS A N 1
ATOM 771 C CA . LYS A 1 95 ? -14.996 -5.561 9.777 1.00 94.50 95 LYS A CA 1
ATOM 772 C C . LYS A 1 95 ? -14.200 -4.778 8.727 1.00 94.50 95 LYS A C 1
ATOM 774 O O . LYS A 1 95 ? -13.124 -5.228 8.338 1.00 94.50 95 LYS A O 1
ATOM 779 N N . ASP A 1 96 ? -14.748 -3.645 8.288 1.00 96.56 96 ASP A N 1
ATOM 780 C CA . ASP A 1 96 ? -14.256 -2.879 7.140 1.00 96.56 96 ASP A CA 1
ATOM 781 C C . ASP A 1 96 ? -13.809 -1.451 7.506 1.00 96.56 96 ASP A C 1
ATOM 783 O O . ASP A 1 96 ? -13.190 -0.780 6.679 1.00 96.56 96 ASP A O 1
ATOM 787 N N . TYR A 1 97 ? -14.060 -1.006 8.743 1.00 97.19 97 TYR A N 1
ATOM 788 C CA . TYR A 1 97 ? -13.769 0.351 9.214 1.00 97.19 97 TYR A CA 1
ATOM 789 C C . TYR A 1 97 ? -12.997 0.344 10.536 1.00 97.19 97 TYR A C 1
ATOM 791 O O . TYR A 1 97 ? -13.272 -0.459 11.428 1.00 97.19 97 TYR A O 1
ATOM 799 N N . LEU A 1 98 ? -12.042 1.262 10.659 1.00 97.25 98 LEU A N 1
ATOM 800 C CA . LEU A 1 98 ? -11.241 1.474 11.862 1.00 97.25 98 LEU A CA 1
ATOM 801 C C . LEU A 1 98 ? -11.127 2.974 12.127 1.00 97.25 98 LEU A C 1
ATOM 803 O O . LEU A 1 98 ? -10.771 3.743 11.236 1.00 97.25 98 LEU A O 1
ATOM 807 N N . VAL A 1 99 ? -11.401 3.385 13.361 1.00 95.94 99 VAL A N 1
ATOM 808 C CA . VAL A 1 99 ? -11.239 4.768 13.815 1.00 95.94 99 VAL A CA 1
ATOM 809 C C . VAL A 1 99 ? -10.247 4.789 14.963 1.00 95.94 99 VAL A C 1
ATOM 811 O O . VAL A 1 99 ? -10.486 4.188 16.014 1.00 95.94 99 VAL A O 1
ATOM 814 N N . LEU A 1 100 ? -9.135 5.486 14.750 1.00 94.81 100 LEU A N 1
ATOM 815 C CA . LEU A 1 100 ? -8.094 5.694 15.748 1.00 94.81 100 LEU A CA 1
ATOM 816 C C . LEU A 1 100 ? -8.116 7.142 16.221 1.00 94.81 100 LEU A C 1
ATOM 818 O O . LEU A 1 100 ? -8.317 8.045 15.418 1.00 94.81 100 LEU A O 1
ATOM 822 N N . GLU A 1 101 ? -7.867 7.369 17.501 1.00 92.81 101 GLU A N 1
ATOM 823 C CA . GLU A 1 101 ? -7.696 8.701 18.072 1.00 92.81 101 GLU A CA 1
ATOM 824 C C . GLU A 1 101 ? -6.290 8.833 18.658 1.00 92.81 101 GLU A C 1
ATOM 826 O O . GLU A 1 101 ? -5.852 7.996 19.455 1.00 92.81 101 GLU A O 1
ATOM 831 N N . ASP A 1 102 ? -5.571 9.875 18.239 1.00 87.19 102 ASP A N 1
ATOM 832 C CA . ASP A 1 102 ? -4.279 10.223 18.822 1.00 87.19 102 ASP A CA 1
ATOM 833 C C . ASP A 1 102 ? -4.485 10.926 20.168 1.00 87.19 102 ASP A C 1
ATOM 835 O O . ASP A 1 102 ? -5.101 11.990 20.255 1.00 87.19 102 ASP A O 1
ATOM 839 N N . ILE A 1 103 ? -3.964 10.297 21.221 1.00 70.38 103 ILE A N 1
ATOM 840 C CA . ILE A 1 103 ? -4.117 10.714 22.614 1.00 70.38 103 ILE A CA 1
ATOM 841 C C . ILE A 1 103 ? -2.984 11.672 23.043 1.00 70.38 103 ILE A C 1
ATOM 843 O O . ILE A 1 103 ? -2.953 12.078 24.206 1.00 70.38 103 ILE A O 1
ATOM 847 N N . GLY A 1 104 ? -2.011 12.025 22.178 1.00 60.41 104 GLY A N 1
ATOM 848 C CA . GLY A 1 104 ? -0.826 12.750 22.653 1.00 60.41 104 GLY A CA 1
ATOM 849 C C . GLY A 1 104 ? 0.048 13.504 21.645 1.00 60.41 104 GLY A C 1
ATOM 850 O O . GLY A 1 104 ? 0.984 12.945 21.082 1.00 60.41 104 GLY A O 1
ATOM 851 N N . LYS A 1 105 ? -0.143 14.833 21.615 1.00 56.28 105 LYS A N 1
ATOM 852 C CA . LYS A 1 105 ? 0.867 15.930 21.715 1.00 56.28 105 LYS A CA 1
ATOM 853 C C . LYS A 1 105 ? 0.209 17.297 21.497 1.00 56.28 105 LYS A C 1
ATOM 855 O O . LYS A 1 105 ? 0.729 18.315 21.948 1.00 56.28 105 LYS A O 1
ATOM 860 N N . THR A 1 106 ? -0.921 17.312 20.804 1.00 57.91 106 THR A N 1
ATOM 861 C CA . THR A 1 106 ? -1.758 18.482 20.550 1.00 57.91 106 THR A CA 1
ATOM 862 C C . THR A 1 106 ? -2.812 18.629 21.646 1.00 57.91 106 THR A C 1
ATOM 864 O O . THR A 1 106 ? -3.239 17.639 22.233 1.00 57.91 106 THR A O 1
ATOM 867 N N . ASN A 1 107 ? -3.257 19.858 21.928 1.00 64.19 107 ASN A N 1
ATOM 868 C CA . ASN A 1 107 ? -4.364 20.104 22.871 1.00 64.19 107 ASN A CA 1
ATOM 869 C C . ASN A 1 107 ? -5.724 19.585 22.357 1.00 64.19 107 ASN A C 1
ATOM 871 O O . ASN A 1 107 ? -6.723 19.693 23.063 1.00 64.19 107 ASN A O 1
ATOM 875 N N . GLU A 1 108 ? -5.769 19.051 21.136 1.00 76.19 108 GLU A N 1
ATOM 876 C CA . GLU A 1 108 ? -6.986 18.656 20.439 1.00 76.19 108 GLU A CA 1
ATOM 877 C C . GLU A 1 108 ? -6.845 17.211 19.938 1.00 76.19 108 GLU A C 1
ATOM 879 O O . GLU A 1 108 ? -5.815 16.893 19.325 1.00 76.19 108 GLU A O 1
ATOM 884 N N . PRO A 1 109 ? -7.843 16.342 20.198 1.00 83.44 109 PRO A N 1
ATOM 885 C CA . PRO A 1 109 ? -7.832 14.965 19.729 1.00 83.44 109 PRO A CA 1
ATOM 886 C C . PRO A 1 109 ? -7.976 14.934 18.207 1.00 83.44 109 PRO A C 1
ATOM 888 O O . PRO A 1 109 ? -8.815 15.629 17.628 1.00 83.44 109 PRO A O 1
ATOM 891 N N . ILE A 1 110 ? -7.155 14.108 17.564 1.00 87.88 110 ILE A N 1
ATOM 892 C CA . ILE A 1 110 ? -7.196 13.887 16.119 1.00 87.88 110 ILE A CA 1
ATOM 893 C C . ILE A 1 110 ? -7.749 12.489 15.889 1.00 87.88 110 ILE A C 1
ATOM 895 O O . ILE A 1 110 ? -7.130 11.510 16.311 1.00 87.88 110 ILE A O 1
ATOM 899 N N . LYS A 1 111 ? -8.890 12.390 15.201 1.00 92.19 111 LYS A N 1
ATOM 900 C CA . LYS A 1 111 ? -9.437 11.102 14.762 1.00 92.19 111 LYS A CA 1
ATOM 901 C C . LYS A 1 111 ? -8.985 10.806 13.345 1.00 92.19 111 LYS A C 1
ATOM 903 O O . LYS A 1 111 ? -9.080 11.652 12.458 1.00 92.19 111 LYS A O 1
ATOM 908 N N . ILE A 1 112 ? -8.521 9.587 13.131 1.00 92.62 112 ILE A N 1
ATOM 909 C CA . ILE A 1 112 ? -8.035 9.086 11.854 1.00 92.62 112 ILE A CA 1
ATOM 910 C C . ILE A 1 112 ? -8.937 7.927 11.450 1.00 92.62 112 ILE A C 1
ATOM 912 O O . ILE A 1 112 ? -9.053 6.931 12.168 1.00 92.62 112 ILE A O 1
ATOM 916 N N . TYR A 1 113 ? -9.575 8.075 10.296 1.00 94.75 113 TYR A N 1
ATOM 917 C CA . TYR A 1 113 ? -10.499 7.095 9.748 1.00 94.75 113 TYR A CA 1
ATOM 918 C C . TYR A 1 113 ? -9.780 6.244 8.718 1.00 94.75 113 TYR A C 1
ATOM 920 O O . TYR A 1 113 ? -9.150 6.767 7.796 1.00 94.75 113 TYR A O 1
ATOM 928 N N . PHE A 1 114 ? -9.918 4.935 8.861 1.00 95.69 114 PHE A N 1
ATOM 929 C CA . PHE A 1 114 ? -9.360 3.952 7.959 1.00 95.69 114 PHE A CA 1
ATOM 930 C C . PHE A 1 114 ? -10.455 3.057 7.387 1.00 95.69 114 PHE A C 1
ATOM 932 O O . PHE A 1 114 ? -11.393 2.663 8.082 1.00 95.69 114 PHE A O 1
ATOM 939 N N . THR A 1 115 ? -10.284 2.692 6.120 1.00 95.38 115 THR A N 1
ATOM 940 C CA . THR A 1 115 ? -11.081 1.677 5.427 1.00 95.38 115 THR A CA 1
ATOM 941 C C . THR A 1 115 ? -10.186 0.501 5.071 1.00 95.38 115 THR A C 1
ATOM 943 O O . THR A 1 115 ? -9.035 0.677 4.666 1.00 95.38 115 THR A O 1
ATOM 946 N N . LYS A 1 116 ? -10.691 -0.717 5.244 1.00 95.56 116 LYS A N 1
ATOM 947 C CA . LYS A 1 116 ? -9.937 -1.930 4.929 1.00 95.56 116 LYS A CA 1
ATOM 948 C C . LYS A 1 116 ? -9.684 -2.034 3.425 1.00 95.56 116 LYS A C 1
ATOM 950 O O . LYS A 1 116 ? -10.588 -1.788 2.630 1.00 95.56 116 LYS A O 1
ATOM 955 N N . MET A 1 117 ? -8.485 -2.455 3.024 1.00 91.94 117 MET A N 1
ATOM 956 C CA . MET A 1 117 ? -8.101 -2.546 1.608 1.00 91.94 117 MET A CA 1
ATOM 957 C C . MET A 1 117 ? -9.068 -3.427 0.808 1.00 91.94 117 MET A C 1
ATOM 959 O O . MET A 1 117 ? -9.525 -3.039 -0.259 1.00 91.94 117 MET A O 1
ATOM 963 N N . SER A 1 118 ? -9.494 -4.566 1.365 1.00 91.62 118 SER A N 1
ATOM 964 C CA . SER A 1 118 ? -10.486 -5.443 0.726 1.00 91.62 118 SER A CA 1
ATOM 965 C C . SER A 1 118 ? -11.816 -4.744 0.427 1.00 91.62 118 SER A C 1
ATOM 967 O O . SER A 1 118 ? -12.460 -5.053 -0.571 1.00 91.62 118 SER A O 1
ATOM 969 N N . LYS A 1 119 ? -12.233 -3.807 1.288 1.00 93.50 119 LYS A N 1
ATOM 970 C CA . LYS A 1 119 ? -13.450 -3.018 1.097 1.00 93.50 119 LYS A CA 1
ATOM 971 C C . LYS A 1 119 ? -13.256 -2.003 -0.028 1.00 93.50 119 LYS A C 1
ATOM 973 O O . LYS A 1 119 ? -14.082 -1.975 -0.936 1.00 93.50 119 LYS A O 1
ATOM 978 N N . LEU A 1 120 ? -12.138 -1.272 -0.025 1.00 88.88 120 LEU A N 1
ATOM 979 C CA . LEU A 1 120 ? -11.787 -0.337 -1.101 1.00 88.88 120 LEU A CA 1
ATOM 980 C C . LEU A 1 120 ? -11.729 -1.030 -2.464 1.00 88.88 120 LEU A C 1
ATOM 982 O O . LEU A 1 120 ? -12.339 -0.546 -3.411 1.00 88.88 120 LEU A O 1
ATOM 986 N N . LEU A 1 121 ? -11.081 -2.192 -2.553 1.00 86.25 121 LEU A N 1
ATOM 987 C CA . LEU A 1 121 ? -11.005 -2.965 -3.796 1.00 86.25 121 LEU A CA 1
ATOM 988 C C . LEU A 1 121 ? -12.378 -3.455 -4.278 1.00 86.25 121 LEU A C 1
ATOM 990 O O . LEU A 1 121 ? -12.591 -3.599 -5.474 1.00 86.25 121 LEU A O 1
ATOM 994 N N . SER A 1 122 ? -13.319 -3.715 -3.363 1.00 87.44 122 SER A N 1
ATOM 995 C CA . SER A 1 122 ? -14.670 -4.167 -3.726 1.00 87.44 122 SER A CA 1
ATOM 996 C C . SER A 1 122 ? -15.605 -3.043 -4.182 1.00 87.44 122 SER A C 1
ATOM 998 O O . SER A 1 122 ? -16.572 -3.309 -4.893 1.00 87.44 122 SER A O 1
ATOM 1000 N N . GLU A 1 123 ? -15.356 -1.806 -3.744 1.00 87.12 123 GLU A N 1
ATOM 1001 C CA . GLU A 1 123 ? -16.198 -0.644 -4.057 1.00 87.12 123 GLU A CA 1
ATOM 1002 C C . GLU A 1 123 ? -15.677 0.157 -5.247 1.00 87.12 123 GLU A C 1
ATOM 1004 O O . GLU A 1 123 ? -16.465 0.784 -5.956 1.00 87.12 123 GLU A O 1
ATOM 1009 N N . ASN A 1 124 ? -14.366 0.124 -5.487 1.00 81.94 124 ASN A N 1
ATOM 1010 C CA . ASN A 1 124 ? -13.776 0.761 -6.650 1.00 81.94 124 ASN A CA 1
ATOM 1011 C C . ASN A 1 124 ? -13.863 -0.172 -7.855 1.00 81.94 124 ASN A C 1
ATOM 1013 O O . ASN A 1 124 ? -13.472 -1.336 -7.809 1.00 81.94 124 ASN A O 1
ATOM 1017 N N . THR A 1 125 ? -14.396 0.357 -8.951 1.00 79.06 125 THR A N 1
ATOM 1018 C CA . THR A 1 125 ? -14.479 -0.371 -10.216 1.00 79.06 125 THR A CA 1
ATOM 1019 C C . THR A 1 125 ? -13.300 0.020 -11.086 1.00 79.06 125 THR A C 1
ATOM 1021 O O . THR A 1 125 ? -13.042 1.204 -11.282 1.00 79.06 125 THR A O 1
ATOM 1024 N N . ILE A 1 126 ? -12.599 -0.983 -11.609 1.00 82.12 126 ILE A N 1
ATOM 1025 C CA . ILE A 1 126 ? -11.578 -0.781 -12.635 1.00 82.12 126 ILE A CA 1
ATOM 1026 C C . ILE A 1 126 ? -12.298 -0.303 -13.902 1.00 82.12 126 ILE A C 1
ATOM 1028 O O . ILE A 1 126 ? -13.146 -1.011 -14.456 1.00 82.12 126 ILE A O 1
ATOM 1032 N N . GLY A 1 127 ? -12.002 0.921 -14.323 1.00 83.50 127 GLY A N 1
ATOM 1033 C CA . GLY A 1 127 ? -12.565 1.550 -15.506 1.00 83.50 127 GLY A CA 1
ATOM 1034 C C . GLY A 1 127 ? -11.917 1.049 -16.797 1.00 83.50 127 GLY A C 1
ATOM 1035 O O . GLY A 1 127 ? -10.882 0.389 -16.798 1.00 83.50 127 GLY A O 1
ATOM 1036 N N . GLN A 1 128 ? -12.511 1.401 -17.940 1.00 83.00 128 GLN A N 1
ATOM 1037 C CA . GLN A 1 128 ? -11.972 1.035 -19.261 1.00 83.00 128 GLN A CA 1
ATOM 1038 C C . GLN A 1 128 ? -10.588 1.633 -19.560 1.00 83.00 128 GLN A C 1
ATOM 1040 O O . GLN A 1 128 ? -9.910 1.143 -20.453 1.00 83.00 128 GLN A O 1
ATOM 1045 N N . ASN A 1 129 ? -10.180 2.681 -18.840 1.00 88.44 129 ASN A N 1
ATOM 1046 C CA . ASN A 1 129 ? -8.884 3.334 -19.034 1.00 88.44 129 ASN A CA 1
ATOM 1047 C C . ASN A 1 129 ? -7.773 2.735 -18.163 1.00 88.44 129 ASN A C 1
ATOM 1049 O O . ASN A 1 129 ? -6.620 3.117 -18.323 1.00 88.44 129 ASN A O 1
ATOM 1053 N N . ASP A 1 130 ? -8.110 1.812 -17.262 1.00 89.38 130 ASP A N 1
ATOM 1054 C CA . ASP A 1 130 ? -7.172 1.242 -16.292 1.00 89.38 130 ASP A CA 1
ATOM 1055 C C . ASP A 1 130 ? -6.558 -0.076 -16.788 1.00 89.38 130 ASP A C 1
ATOM 1057 O O . ASP A 1 130 ? -5.742 -0.689 -16.103 1.00 89.38 130 ASP A O 1
ATOM 1061 N N . TYR A 1 131 ? -6.951 -0.542 -17.976 1.00 93.62 131 TYR A N 1
ATOM 1062 C CA . TYR A 1 131 ? -6.417 -1.752 -18.585 1.00 93.62 131 TYR A CA 1
ATOM 1063 C C . TYR A 1 131 ? -6.526 -1.732 -20.110 1.00 93.62 131 TYR A C 1
ATOM 1065 O O . TYR A 1 131 ? -7.272 -0.953 -20.701 1.00 93.62 131 TYR A O 1
ATOM 1073 N N . TYR A 1 132 ? -5.823 -2.658 -20.753 1.00 94.00 132 TYR A N 1
ATOM 1074 C CA . TYR A 1 132 ? -6.029 -3.006 -22.153 1.00 94.00 132 TYR A CA 1
ATOM 1075 C C . TYR A 1 132 ? -5.965 -4.522 -22.354 1.00 94.00 132 TYR A C 1
ATOM 1077 O O . TYR A 1 132 ? -5.423 -5.260 -21.532 1.00 94.00 132 TYR A O 1
ATOM 1085 N N . MET A 1 133 ? -6.544 -4.997 -23.455 1.00 93.06 133 MET A N 1
ATOM 1086 C CA . MET A 1 133 ? -6.503 -6.412 -23.830 1.00 93.06 133 MET A CA 1
ATOM 1087 C C . MET A 1 133 ? -5.305 -6.679 -24.741 1.00 93.06 133 MET A C 1
ATOM 1089 O O . MET A 1 133 ? -5.123 -5.984 -25.742 1.00 93.06 133 MET A O 1
ATOM 1093 N N . SER A 1 134 ? -4.534 -7.722 -24.441 1.00 90.38 134 SER A N 1
ATOM 1094 C CA . SER A 1 134 ? -3.467 -8.234 -25.304 1.00 90.38 134 SER A CA 1
ATOM 1095 C C . SER A 1 134 ? -3.692 -9.722 -25.549 1.00 90.38 134 SER A C 1
ATOM 1097 O O . SER A 1 134 ? -3.453 -10.566 -24.688 1.00 90.38 134 SER A O 1
ATOM 1099 N N . GLY A 1 135 ? -4.228 -10.055 -26.724 1.00 89.94 135 GLY A N 1
ATOM 1100 C CA . GLY A 1 135 ? -4.679 -11.415 -27.013 1.00 89.94 135 GLY A CA 1
ATOM 1101 C C . GLY A 1 135 ? -5.823 -11.833 -26.084 1.00 89.94 135 GLY A C 1
ATOM 1102 O O . GLY A 1 135 ? -6.894 -11.230 -26.119 1.00 89.94 135 GLY A O 1
ATOM 1103 N N . ASN A 1 136 ? -5.587 -12.868 -25.273 1.00 91.75 136 ASN A N 1
ATOM 1104 C CA . ASN A 1 136 ? -6.549 -13.371 -24.284 1.00 91.75 136 ASN A CA 1
ATOM 1105 C C . ASN A 1 136 ? -6.308 -12.818 -22.872 1.00 91.75 136 ASN A C 1
ATOM 1107 O O . ASN A 1 136 ? -7.078 -13.137 -21.967 1.00 91.75 136 ASN A O 1
ATOM 1111 N N . ASP A 1 137 ? -5.259 -12.019 -22.690 1.00 90.56 137 ASP A N 1
ATOM 1112 C CA . ASP A 1 137 ? -4.868 -11.494 -21.391 1.00 90.56 137 ASP A CA 1
ATOM 1113 C C . ASP A 1 137 ? -5.373 -10.060 -21.208 1.00 90.56 137 ASP A C 1
ATOM 1115 O O . ASP A 1 137 ? -5.423 -9.262 -22.152 1.00 90.56 137 ASP A O 1
ATOM 1119 N N . THR A 1 138 ? -5.716 -9.732 -19.964 1.00 92.62 138 THR A N 1
ATOM 1120 C CA . THR A 1 138 ? -6.018 -8.368 -19.525 1.00 92.62 138 THR A CA 1
ATOM 1121 C C . THR A 1 138 ? -4.787 -7.801 -18.836 1.00 92.62 138 THR A C 1
ATOM 1123 O O . THR A 1 138 ? -4.337 -8.347 -17.829 1.00 92.62 138 THR A O 1
ATOM 1126 N N . ILE A 1 139 ? -4.251 -6.704 -19.361 1.00 92.88 139 ILE A N 1
ATOM 1127 C CA . ILE A 1 139 ? -3.098 -6.015 -18.785 1.00 92.88 139 ILE A CA 1
ATOM 1128 C C . ILE A 1 139 ? -3.603 -4.761 -18.095 1.00 92.88 139 ILE A C 1
ATOM 1130 O O . ILE A 1 139 ? -4.134 -3.864 -18.747 1.00 92.88 139 ILE A O 1
ATOM 1134 N N . TYR A 1 140 ? -3.434 -4.715 -16.781 1.00 93.19 140 TYR A N 1
ATOM 1135 C CA . TYR A 1 140 ? -3.806 -3.576 -15.955 1.00 93.19 140 TYR A CA 1
ATOM 1136 C C . TYR A 1 140 ? -2.649 -2.585 -15.876 1.00 93.19 140 TYR A C 1
ATOM 1138 O O . TYR A 1 140 ? -1.490 -2.988 -15.763 1.00 93.19 140 TYR A O 1
ATOM 1146 N N . PHE A 1 141 ? -2.967 -1.296 -15.925 1.00 92.19 141 PHE A N 1
ATOM 1147 C CA . PHE A 1 141 ? -2.016 -0.254 -15.568 1.00 92.19 141 PHE A CA 1
ATOM 1148 C C . PHE A 1 141 ? -1.866 -0.201 -14.049 1.00 92.19 141 PHE A C 1
ATOM 1150 O O . PHE A 1 141 ? -2.828 -0.403 -13.304 1.00 92.19 141 PHE A O 1
ATOM 1157 N N . GLU A 1 142 ? -0.646 0.069 -13.599 1.00 88.38 142 GLU A N 1
ATOM 1158 C CA . GLU A 1 142 ? -0.362 0.220 -12.179 1.00 88.38 142 GLU A CA 1
ATOM 1159 C C . GLU A 1 142 ? -1.128 1.412 -11.586 1.00 88.38 142 GLU A C 1
ATOM 1161 O O . GLU A 1 142 ? -1.218 2.486 -12.185 1.00 88.38 142 GLU A O 1
ATOM 1166 N N . SER A 1 143 ? -1.713 1.206 -10.408 1.00 87.12 143 SER A N 1
ATOM 1167 C CA . SER A 1 143 ? -2.474 2.204 -9.658 1.00 87.12 143 SER A CA 1
ATOM 1168 C C . SER A 1 143 ? -2.539 1.831 -8.176 1.00 87.12 143 SER A C 1
ATOM 1170 O O . SER A 1 143 ? -2.174 0.723 -7.790 1.00 87.12 143 SER A O 1
ATOM 1172 N N . GLU A 1 144 ? -3.113 2.702 -7.341 1.00 83.75 144 GLU A N 1
ATOM 1173 C CA . GLU A 1 144 ? -3.352 2.413 -5.915 1.00 83.75 144 GLU A CA 1
ATOM 1174 C C . GLU A 1 144 ? -4.221 1.164 -5.667 1.00 83.75 144 GLU A C 1
ATOM 1176 O O . GLU A 1 144 ? -4.200 0.597 -4.574 1.00 83.75 144 GLU A O 1
ATOM 1181 N N . LEU A 1 145 ? -4.991 0.735 -6.672 1.00 82.75 145 LEU A N 1
ATOM 1182 C CA . LEU A 1 145 ? -5.881 -0.425 -6.597 1.00 82.75 145 LEU A CA 1
ATOM 1183 C C . LEU A 1 145 ? -5.250 -1.698 -7.165 1.00 82.75 145 LEU A C 1
ATOM 1185 O O . LEU A 1 145 ? -5.650 -2.799 -6.787 1.00 82.75 145 LEU A O 1
ATOM 1189 N N . VAL A 1 146 ? -4.307 -1.560 -8.097 1.00 85.94 146 VAL A N 1
ATOM 1190 C CA . VAL A 1 146 ? -3.705 -2.680 -8.823 1.00 85.94 146 VAL A CA 1
ATOM 1191 C C . VAL A 1 146 ? -2.219 -2.413 -8.987 1.00 85.94 146 VAL A C 1
ATOM 1193 O O . VAL A 1 146 ? -1.821 -1.588 -9.801 1.00 85.94 146 VAL A O 1
ATOM 1196 N N . TYR A 1 147 ? -1.402 -3.126 -8.222 1.00 85.50 147 TYR A N 1
ATOM 1197 C CA . TYR A 1 147 ? 0.053 -3.021 -8.259 1.00 85.50 147 TYR A CA 1
ATOM 1198 C C . TYR A 1 147 ? 0.682 -4.380 -7.903 1.00 85.50 147 TYR A C 1
ATOM 1200 O O . TYR A 1 147 ? 0.053 -5.185 -7.204 1.00 85.50 147 TYR A O 1
ATOM 1208 N N . PRO A 1 148 ? 1.896 -4.686 -8.392 1.00 82.25 148 PRO A N 1
ATOM 1209 C CA . PRO A 1 148 ? 2.608 -5.901 -8.011 1.00 82.25 148 PRO A CA 1
ATOM 1210 C C . PRO A 1 148 ? 3.138 -5.804 -6.571 1.00 82.25 148 PRO A C 1
ATOM 1212 O O . PRO A 1 148 ? 3.706 -4.792 -6.170 1.00 82.25 148 PRO A O 1
ATOM 1215 N N . GLU A 1 149 ? 3.012 -6.880 -5.791 1.00 78.69 149 GLU A N 1
ATOM 1216 C CA . GLU A 1 149 ? 3.587 -6.955 -4.442 1.00 78.69 149 GLU A CA 1
ATOM 1217 C C . GLU A 1 149 ? 4.934 -7.691 -4.444 1.00 78.69 149 GLU A C 1
ATOM 1219 O O . GLU A 1 149 ? 5.055 -8.812 -4.941 1.00 78.69 149 GLU A O 1
ATOM 1224 N N . PHE A 1 150 ? 5.959 -7.091 -3.830 1.00 75.75 150 PHE A N 1
ATOM 1225 C CA . PHE A 1 150 ? 7.260 -7.738 -3.650 1.00 75.75 150 PHE A CA 1
ATOM 1226 C C . PHE A 1 150 ? 7.225 -8.743 -2.493 1.00 75.75 150 PHE A C 1
ATOM 1228 O O . PHE A 1 150 ? 7.070 -8.378 -1.327 1.00 75.75 150 PHE A O 1
ATOM 1235 N N . GLU A 1 151 ? 7.469 -10.022 -2.793 1.00 68.94 151 GLU A N 1
ATOM 1236 C CA . GLU A 1 151 ? 7.492 -11.079 -1.771 1.00 68.94 151 GLU A CA 1
ATOM 1237 C C . GLU A 1 151 ? 8.680 -10.960 -0.793 1.00 68.94 151 GLU A C 1
ATOM 1239 O O . GLU A 1 151 ? 8.602 -11.384 0.365 1.00 68.94 151 GLU A O 1
ATOM 1244 N N . LYS A 1 152 ? 9.817 -10.403 -1.239 1.00 63.81 152 LYS A N 1
ATOM 1245 C CA . LYS A 1 152 ? 11.071 -10.378 -0.465 1.00 63.81 152 LYS A CA 1
ATOM 1246 C C . LYS A 1 152 ? 11.274 -9.054 0.274 1.00 63.81 152 LYS A C 1
ATOM 1248 O O . LYS A 1 152 ? 11.426 -8.002 -0.331 1.00 63.81 152 LYS A O 1
ATOM 1253 N N . LYS A 1 153 ? 11.433 -9.155 1.600 1.00 55.00 153 LYS A N 1
ATOM 1254 C CA . LYS A 1 153 ? 11.516 -8.045 2.574 1.00 55.00 153 LYS A CA 1
ATOM 1255 C C . LYS A 1 153 ? 12.594 -6.973 2.351 1.00 55.00 153 LYS A C 1
ATOM 1257 O O . LYS A 1 153 ? 12.497 -5.918 2.970 1.00 55.00 153 LYS A O 1
ATOM 1262 N N . ASN A 1 154 ? 13.647 -7.242 1.580 1.00 60.69 154 ASN A N 1
ATOM 1263 C CA . ASN A 1 154 ? 14.805 -6.341 1.542 1.00 60.69 154 ASN A CA 1
ATOM 1264 C C . ASN A 1 154 ? 14.568 -5.096 0.682 1.00 60.69 154 ASN A C 1
ATOM 1266 O O . ASN A 1 154 ? 15.189 -4.071 0.943 1.00 60.69 154 ASN A O 1
ATOM 1270 N N . ASN A 1 155 ? 13.664 -5.181 -0.295 1.00 60.31 155 ASN A N 1
ATOM 1271 C CA . ASN A 1 155 ? 13.350 -4.078 -1.193 1.00 60.31 155 ASN A CA 1
ATOM 1272 C C . ASN A 1 155 ? 11.903 -3.645 -0.957 1.00 60.31 155 ASN A C 1
ATOM 1274 O O . ASN A 1 155 ? 11.006 -4.481 -0.869 1.00 60.31 155 ASN A O 1
ATOM 1278 N N . LYS A 1 156 ? 11.714 -2.338 -0.753 1.00 63.69 156 LYS A N 1
ATOM 1279 C CA . LYS A 1 156 ? 10.429 -1.747 -0.355 1.00 63.69 156 LYS A CA 1
ATOM 1280 C C . LYS A 1 156 ? 9.547 -1.393 -1.555 1.00 63.69 156 LYS A C 1
ATOM 1282 O O . LYS A 1 156 ? 8.336 -1.489 -1.410 1.00 63.69 156 LYS A O 1
ATOM 1287 N N . THR A 1 157 ? 10.166 -1.074 -2.695 1.00 70.88 157 THR A N 1
ATOM 1288 C CA . THR A 1 157 ? 9.548 -0.693 -3.979 1.00 70.88 157 THR A CA 1
ATOM 1289 C C . THR A 1 157 ? 10.209 -1.410 -5.155 1.00 70.88 157 THR A C 1
ATOM 1291 O O . THR A 1 157 ? 11.344 -1.895 -5.038 1.00 70.88 157 THR A O 1
ATOM 1294 N N . SER A 1 158 ? 9.526 -1.406 -6.304 1.00 75.69 158 SER A N 1
ATOM 1295 C CA . SER A 1 158 ? 10.081 -1.772 -7.615 1.00 75.69 158 SER A CA 1
ATOM 1296 C C . SER A 1 158 ? 11.289 -0.917 -7.974 1.00 75.69 158 SER A C 1
ATOM 1298 O O . SER A 1 158 ? 12.355 -1.457 -8.267 1.00 75.69 158 SER A O 1
ATOM 1300 N N . ASP A 1 159 ? 11.173 0.400 -7.837 1.00 76.56 159 ASP A N 1
ATOM 1301 C CA . ASP A 1 159 ? 12.264 1.335 -8.116 1.00 76.56 159 ASP A CA 1
ATOM 1302 C C . ASP A 1 159 ? 13.486 1.070 -7.234 1.00 76.56 159 ASP A C 1
ATOM 1304 O O . ASP A 1 159 ? 14.617 1.003 -7.717 1.00 76.56 159 ASP A O 1
ATOM 1308 N N . GLY A 1 160 ? 13.276 0.851 -5.934 1.00 76.88 160 GLY A N 1
ATOM 1309 C CA . GLY A 1 160 ? 14.347 0.519 -4.999 1.00 76.88 160 GLY A CA 1
ATOM 1310 C C . GLY A 1 160 ? 15.032 -0.799 -5.356 1.00 76.88 160 GLY A C 1
ATOM 1311 O O . GLY A 1 160 ? 16.262 -0.886 -5.311 1.00 76.88 160 GLY A O 1
ATOM 1312 N N . TYR A 1 161 ? 14.255 -1.810 -5.760 1.00 80.56 161 TYR A N 1
ATOM 1313 C CA . TYR A 1 161 ? 14.791 -3.077 -6.252 1.00 80.56 161 TYR A CA 1
ATOM 1314 C C . TYR A 1 161 ? 15.662 -2.861 -7.495 1.00 80.56 161 TYR A C 1
ATOM 1316 O O . TYR A 1 161 ? 16.833 -3.250 -7.491 1.00 80.56 161 TYR A O 1
ATOM 1324 N N . ILE A 1 162 ? 15.123 -2.211 -8.527 1.00 85.19 162 ILE A N 1
ATOM 1325 C CA . ILE A 1 162 ? 15.793 -2.013 -9.817 1.00 85.19 162 ILE A CA 1
ATOM 1326 C C . ILE A 1 162 ? 17.075 -1.198 -9.623 1.00 85.19 162 ILE A C 1
ATOM 1328 O O . ILE A 1 162 ? 18.157 -1.629 -10.022 1.00 85.19 162 ILE A O 1
ATOM 1332 N N . LEU A 1 163 ? 16.998 -0.066 -8.917 1.00 80.19 163 LEU A N 1
ATOM 1333 C CA . LEU A 1 163 ? 18.153 0.797 -8.659 1.00 80.19 163 LEU A CA 1
ATOM 1334 C C . LEU A 1 163 ? 19.256 0.080 -7.869 1.00 80.19 163 LEU A C 1
ATOM 1336 O O . LEU A 1 163 ? 20.436 0.297 -8.138 1.00 80.19 163 LEU A O 1
ATOM 1340 N N . SER A 1 164 ? 18.899 -0.793 -6.921 1.00 80.44 164 SER A N 1
ATOM 1341 C CA . SER A 1 164 ? 19.885 -1.556 -6.142 1.00 80.44 164 SER A CA 1
ATOM 1342 C C . SER A 1 164 ? 20.633 -2.612 -6.966 1.00 80.44 164 SER A C 1
ATOM 1344 O O . SER A 1 164 ? 21.769 -2.954 -6.634 1.00 80.44 164 SER A O 1
ATOM 1346 N N . ASN A 1 165 ? 20.017 -3.105 -8.045 1.00 83.38 165 ASN A N 1
ATOM 1347 C CA . ASN A 1 165 ? 20.588 -4.111 -8.945 1.00 83.38 165 ASN A CA 1
ATOM 1348 C C . ASN A 1 165 ? 21.234 -3.499 -10.197 1.00 83.38 165 ASN A C 1
ATOM 1350 O O . ASN A 1 165 ? 21.927 -4.189 -10.948 1.00 83.38 165 ASN A O 1
ATOM 1354 N N . MET A 1 166 ? 21.066 -2.196 -10.413 1.00 83.81 166 MET A N 1
ATOM 1355 C CA . MET A 1 166 ? 21.715 -1.481 -11.499 1.00 83.81 166 MET A CA 1
ATOM 1356 C C . MET A 1 166 ? 23.228 -1.350 -11.273 1.00 83.81 166 MET A C 1
ATOM 1358 O O . MET A 1 166 ? 23.706 -0.709 -10.337 1.00 83.81 166 MET A O 1
ATOM 1362 N N . VAL A 1 167 ? 24.015 -1.928 -12.184 1.00 71.38 167 VAL A N 1
ATOM 1363 C CA . VAL A 1 167 ? 25.482 -1.856 -12.146 1.00 71.38 167 VAL A CA 1
ATOM 1364 C C . VAL A 1 167 ? 25.984 -0.664 -12.962 1.00 71.38 167 VAL A C 1
ATOM 1366 O O . VAL A 1 167 ? 25.722 -0.564 -1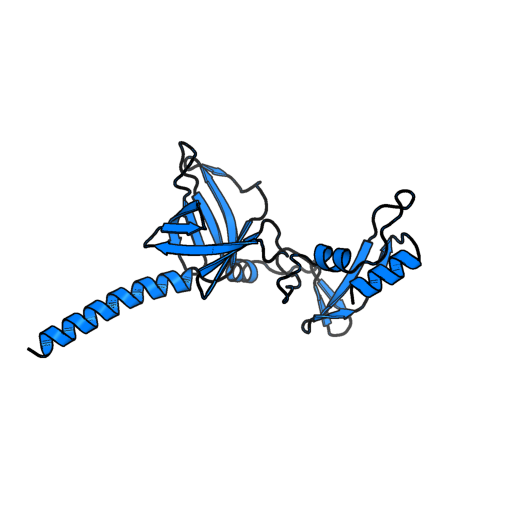4.155 1.00 71.38 167 VAL A O 1
ATOM 1369 N N . GLY A 1 168 ? 26.808 0.190 -12.352 1.00 65.50 168 GLY A N 1
ATOM 1370 C CA . GLY A 1 168 ? 27.459 1.313 -13.030 1.00 65.50 168 GLY A CA 1
ATOM 1371 C C . GLY A 1 168 ? 26.584 2.561 -13.042 1.00 65.50 168 GLY A C 1
ATOM 1372 O O . GLY A 1 168 ? 25.670 2.688 -13.848 1.00 65.50 168 GLY A O 1
ATOM 1373 N N . LEU A 1 169 ? 26.897 3.487 -12.139 1.00 58.78 169 LEU A N 1
ATOM 1374 C CA . LEU A 1 169 ? 26.209 4.768 -12.042 1.00 58.78 169 LEU A CA 1
ATOM 1375 C C . LEU A 1 169 ? 26.473 5.615 -13.290 1.00 58.78 169 LEU A C 1
ATOM 1377 O O . LEU A 1 169 ? 27.583 5.622 -13.829 1.00 58.78 169 LEU A O 1
ATOM 1381 N N . ILE A 1 170 ? 25.439 6.350 -13.694 1.00 60.41 170 ILE A N 1
ATOM 1382 C CA . ILE A 1 170 ? 25.509 7.437 -14.666 1.00 60.41 170 ILE A CA 1
ATOM 1383 C C . ILE A 1 170 ? 26.628 8.378 -14.199 1.00 60.41 170 ILE A C 1
ATOM 1385 O O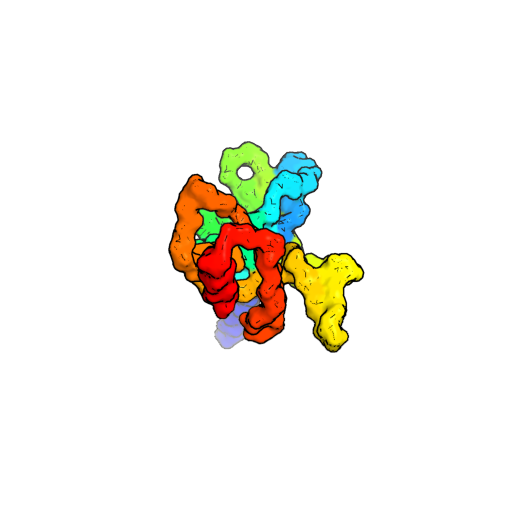 . ILE A 1 170 ? 26.576 8.933 -13.098 1.00 60.41 170 ILE A O 1
ATOM 1389 N N . ASN A 1 171 ? 27.682 8.537 -15.001 1.00 57.91 171 ASN A N 1
ATOM 1390 C CA . ASN A 1 171 ? 28.654 9.596 -14.743 1.00 57.91 171 ASN A CA 1
ATOM 1391 C C . ASN A 1 171 ? 27.899 10.919 -14.901 1.00 57.91 171 ASN A C 1
ATOM 1393 O O . ASN A 1 171 ? 27.200 11.072 -15.895 1.00 57.91 171 ASN A O 1
ATOM 1397 N N . GLY A 1 172 ? 28.044 11.873 -13.973 1.00 57.97 172 GLY A N 1
ATOM 1398 C CA . GLY A 1 172 ? 27.232 13.107 -13.887 1.00 57.97 172 GLY A CA 1
ATOM 1399 C C . GLY A 1 172 ? 27.288 14.094 -15.072 1.00 57.97 172 GLY A C 1
ATOM 1400 O O . GLY A 1 172 ? 27.053 15.281 -14.883 1.00 57.97 172 GLY A O 1
ATOM 1401 N N . LYS A 1 173 ? 27.662 13.634 -16.270 1.00 59.78 173 LYS A N 1
ATOM 1402 C CA . LYS A 1 173 ? 27.588 14.318 -17.564 1.00 59.78 173 LYS A CA 1
ATOM 1403 C C . LYS A 1 173 ? 26.476 13.782 -18.481 1.00 59.78 173 LYS A C 1
ATOM 1405 O O . LYS A 1 173 ? 26.242 14.387 -19.520 1.00 59.78 173 LYS A O 1
ATOM 1410 N N . GLU A 1 174 ? 25.865 12.651 -18.149 1.00 65.50 174 GLU A N 1
ATOM 1411 C CA . GLU A 1 174 ? 24.777 12.030 -18.915 1.00 65.50 174 GLU A CA 1
ATOM 1412 C C . GLU A 1 174 ? 23.404 12.465 -18.369 1.00 65.50 174 GLU A C 1
ATOM 1414 O O . GLU A 1 174 ? 23.313 13.010 -17.264 1.00 65.50 174 GLU A O 1
ATOM 1419 N N . GLU A 1 175 ? 22.343 12.256 -19.158 1.00 64.88 175 GLU A N 1
ATOM 1420 C CA . GLU A 1 175 ? 20.962 12.466 -18.708 1.00 64.88 175 GLU A CA 1
ATOM 1421 C C . GLU A 1 175 ? 20.699 11.675 -17.421 1.00 64.88 175 GLU A C 1
ATOM 1423 O O . GLU A 1 175 ? 21.192 10.565 -17.238 1.00 64.88 175 GLU A O 1
ATOM 1428 N N . THR A 1 176 ? 19.964 12.275 -16.485 1.00 71.19 176 THR A N 1
ATOM 1429 C CA . THR A 1 176 ? 19.813 11.741 -15.122 1.00 71.19 176 THR A CA 1
ATOM 1430 C C . THR A 1 176 ? 18.529 10.944 -14.920 1.00 71.19 176 THR A C 1
ATOM 1432 O O . THR A 1 176 ? 18.194 10.627 -13.781 1.00 71.19 176 THR A O 1
ATOM 1435 N N . TYR A 1 177 ? 17.775 10.671 -15.984 1.00 77.69 177 TYR A N 1
ATOM 1436 C CA . TYR A 1 177 ? 16.520 9.935 -15.906 1.00 77.69 177 TYR A CA 1
ATOM 1437 C C . TYR A 1 177 ? 16.378 8.990 -17.097 1.00 77.69 177 TYR A C 1
ATOM 1439 O O . TYR A 1 177 ? 16.899 9.250 -18.173 1.00 77.69 177 TYR A O 1
ATOM 1447 N N . SER A 1 178 ? 15.686 7.882 -16.868 1.00 83.62 178 SER A N 1
ATOM 1448 C CA . SER A 1 178 ? 15.315 6.874 -17.858 1.00 83.62 178 SER A CA 1
ATOM 1449 C C . SER A 1 178 ? 13.853 6.529 -17.618 1.00 83.62 178 SER A C 1
ATOM 1451 O O . SER A 1 178 ? 13.397 6.570 -16.475 1.00 83.62 178 SER A O 1
ATOM 1453 N N . PHE A 1 179 ? 13.125 6.186 -18.676 1.00 87.19 179 PHE A N 1
ATOM 1454 C CA . PHE A 1 179 ? 11.751 5.705 -18.565 1.00 87.19 179 PHE A CA 1
ATOM 1455 C C . PHE A 1 179 ? 11.652 4.340 -19.219 1.00 87.19 179 PHE A C 1
ATOM 1457 O O . PHE A 1 179 ? 11.981 4.193 -20.398 1.00 87.19 179 PHE A O 1
ATOM 1464 N N . ALA A 1 180 ? 11.202 3.357 -18.449 1.00 91.31 180 ALA A N 1
ATOM 1465 C CA . ALA A 1 180 ? 10.938 2.021 -18.938 1.00 91.31 180 ALA A CA 1
ATOM 1466 C C . ALA A 1 180 ? 9.575 1.548 -18.446 1.00 91.31 180 ALA A C 1
ATOM 1468 O O . ALA A 1 180 ? 9.147 1.888 -17.345 1.00 91.31 180 ALA A O 1
ATOM 1469 N N . THR A 1 181 ? 8.916 0.746 -19.270 1.00 92.81 181 THR A N 1
ATOM 1470 C CA . THR A 1 181 ? 7.700 0.020 -18.911 1.00 92.81 181 THR A CA 1
ATOM 1471 C C . THR A 1 181 ? 7.958 -1.468 -19.057 1.00 92.81 181 THR A C 1
ATOM 1473 O O . THR A 1 181 ? 8.819 -1.881 -19.831 1.00 92.81 181 THR A O 1
ATOM 1476 N N . PHE A 1 182 ? 7.249 -2.278 -18.284 1.00 93.81 182 PHE A N 1
ATOM 1477 C CA . PHE A 1 182 ? 7.307 -3.730 -18.364 1.00 93.81 182 PHE A CA 1
ATOM 1478 C C . PHE A 1 182 ? 6.019 -4.317 -17.791 1.00 93.81 182 PHE A C 1
ATOM 1480 O O . PHE A 1 182 ? 5.283 -3.651 -17.064 1.00 93.81 182 PHE A O 1
ATOM 1487 N N . ILE A 1 183 ? 5.735 -5.570 -18.130 1.00 93.44 183 ILE A N 1
ATOM 1488 C CA . ILE A 1 183 ? 4.552 -6.292 -17.662 1.00 93.44 183 ILE A CA 1
ATOM 1489 C C . ILE A 1 183 ? 4.998 -7.362 -16.677 1.00 93.44 183 ILE A C 1
ATOM 1491 O O . ILE A 1 183 ? 5.821 -8.210 -17.023 1.00 93.44 183 ILE A O 1
ATOM 1495 N N . VAL A 1 184 ? 4.401 -7.360 -15.486 1.00 91.81 184 VAL A N 1
ATOM 1496 C CA . VAL A 1 184 ? 4.525 -8.435 -14.496 1.00 91.81 184 VAL A CA 1
ATOM 1497 C C . VAL A 1 184 ? 3.266 -9.293 -14.557 1.00 91.81 184 VAL A C 1
ATOM 1499 O O . VAL A 1 184 ? 2.158 -8.786 -14.387 1.00 91.81 184 VAL A O 1
ATOM 1502 N N . ASN A 1 185 ? 3.413 -10.592 -14.814 1.00 91.50 185 ASN A N 1
ATOM 1503 C CA . ASN A 1 185 ? 2.276 -11.510 -14.791 1.00 91.50 185 ASN A CA 1
ATOM 1504 C C . ASN A 1 185 ? 1.970 -12.018 -13.370 1.00 91.50 185 ASN A C 1
ATOM 1506 O O . ASN A 1 185 ? 2.718 -11.790 -12.422 1.00 91.50 185 ASN A O 1
ATOM 1510 N N . THR A 1 186 ? 0.877 -12.766 -13.217 1.00 90.50 186 THR A N 1
ATOM 1511 C CA . THR A 1 186 ? 0.429 -13.300 -11.916 1.00 90.50 186 THR A CA 1
ATOM 1512 C C . THR A 1 186 ? 1.370 -14.336 -11.293 1.00 90.50 186 THR A C 1
ATOM 1514 O O . THR A 1 186 ? 1.227 -14.647 -10.115 1.00 90.50 186 THR A O 1
ATOM 1517 N N . ASN A 1 187 ? 2.340 -14.854 -12.052 1.00 90.62 187 ASN A N 1
ATOM 1518 C CA . ASN A 1 187 ? 3.403 -15.734 -11.559 1.00 90.62 187 ASN A CA 1
ATOM 1519 C C . ASN A 1 187 ? 4.691 -14.960 -11.216 1.00 90.62 187 ASN A C 1
ATOM 1521 O O . ASN A 1 187 ? 5.723 -15.581 -10.965 1.00 90.62 187 ASN A O 1
ATOM 1525 N N . GLY A 1 188 ? 4.660 -13.624 -11.266 1.00 88.00 188 GLY A N 1
ATOM 1526 C CA . GLY A 1 188 ? 5.816 -12.761 -11.027 1.00 88.00 188 GLY A CA 1
ATOM 1527 C C . GLY A 1 188 ? 6.842 -12.747 -12.164 1.00 88.00 188 GLY A C 1
ATOM 1528 O O . GLY A 1 188 ? 7.962 -12.292 -11.960 1.00 88.00 188 GLY A O 1
ATOM 1529 N N . GLN A 1 189 ? 6.503 -13.259 -13.352 1.00 91.31 189 GLN A N 1
ATOM 1530 C CA . GLN A 1 189 ? 7.400 -13.231 -14.510 1.00 91.31 189 GLN A CA 1
ATOM 1531 C C . GLN A 1 189 ? 7.267 -11.904 -15.249 1.00 91.31 189 GLN A C 1
ATOM 1533 O O . GLN A 1 189 ? 6.156 -11.403 -15.441 1.00 91.31 189 GLN A O 1
ATOM 1538 N N . ILE A 1 190 ? 8.402 -11.381 -15.706 1.00 92.38 190 ILE A N 1
ATOM 1539 C CA . ILE A 1 190 ? 8.479 -10.098 -16.395 1.00 92.38 190 ILE A CA 1
ATOM 1540 C C . ILE A 1 190 ? 8.550 -10.309 -17.907 1.00 92.38 190 ILE A C 1
ATOM 1542 O O . ILE A 1 190 ? 9.171 -11.251 -18.399 1.00 92.38 190 ILE A O 1
ATOM 1546 N N . SER A 1 191 ? 7.877 -9.437 -18.650 1.00 93.88 191 SER A N 1
ATOM 1547 C CA . SER A 1 191 ? 7.843 -9.437 -20.111 1.00 93.88 191 SER A CA 1
ATOM 1548 C C . SER A 1 191 ? 7.680 -8.019 -20.660 1.00 93.88 191 SER A C 1
ATOM 1550 O O . SER A 1 191 ? 7.397 -7.085 -19.910 1.00 93.88 191 SER A O 1
ATOM 1552 N N . ASN A 1 192 ? 7.856 -7.869 -21.976 1.00 92.69 192 ASN A N 1
ATOM 1553 C CA . ASN A 1 192 ? 7.589 -6.632 -22.718 1.00 92.69 192 ASN A CA 1
ATOM 1554 C C . ASN A 1 192 ? 8.278 -5.395 -22.121 1.00 92.69 192 ASN A C 1
ATOM 1556 O O . ASN A 1 192 ? 7.653 -4.350 -21.966 1.00 92.69 192 ASN A O 1
ATOM 1560 N N . ILE A 1 193 ? 9.561 -5.531 -21.781 1.00 95.12 193 ILE A N 1
ATOM 1561 C CA . ILE A 1 193 ? 10.369 -4.402 -21.325 1.00 95.12 193 ILE A CA 1
ATOM 1562 C C . ILE A 1 193 ? 10.563 -3.445 -22.506 1.00 95.12 193 ILE A C 1
ATOM 1564 O O . ILE A 1 193 ? 11.182 -3.816 -23.505 1.00 95.12 193 ILE A O 1
ATOM 1568 N N . ASP A 1 194 ? 10.043 -2.228 -22.383 1.00 94.81 194 ASP A N 1
ATOM 1569 C CA . ASP A 1 194 ? 10.195 -1.154 -23.360 1.00 94.81 194 ASP A CA 1
ATOM 1570 C C . ASP A 1 194 ? 10.847 0.059 -22.698 1.00 94.81 194 ASP A C 1
ATOM 1572 O O . ASP A 1 194 ? 10.300 0.631 -21.753 1.00 94.81 194 ASP A O 1
ATOM 1576 N N . ILE A 1 195 ? 12.030 0.439 -23.180 1.00 92.81 195 ILE A N 1
ATOM 1577 C CA . ILE A 1 195 ? 12.738 1.638 -22.726 1.00 92.81 195 ILE A CA 1
ATOM 1578 C C . ILE A 1 195 ? 12.314 2.770 -23.652 1.00 92.81 195 ILE A C 1
ATOM 1580 O O . ILE A 1 195 ? 12.725 2.817 -24.804 1.00 92.81 195 ILE A O 1
ATOM 1584 N N . MET A 1 196 ? 11.496 3.691 -23.152 1.00 92.06 196 MET A N 1
ATOM 1585 C CA . MET A 1 196 ? 10.983 4.802 -23.960 1.00 92.06 196 MET A CA 1
ATOM 1586 C C . MET A 1 196 ? 11.922 6.010 -23.951 1.00 92.06 196 MET A C 1
ATOM 1588 O O . MET A 1 196 ? 11.857 6.854 -24.845 1.00 92.06 196 MET A O 1
ATOM 1592 N N . HIS A 1 197 ? 12.785 6.116 -22.937 1.00 89.94 197 HIS A N 1
ATOM 1593 C CA . HIS A 1 197 ? 13.800 7.160 -22.858 1.00 89.94 197 HIS A CA 1
ATOM 1594 C C . HIS A 1 197 ? 15.160 6.551 -22.520 1.00 89.94 197 HIS A C 1
ATOM 1596 O O . HIS A 1 197 ? 15.365 6.045 -21.419 1.00 89.94 197 HIS A O 1
ATOM 1602 N N . HIS A 1 198 ? 16.056 6.596 -23.504 1.00 89.56 198 HIS A N 1
ATOM 1603 C CA . HIS A 1 198 ? 17.361 5.945 -23.488 1.00 89.56 198 HIS A CA 1
ATOM 1604 C C . HIS A 1 198 ? 18.456 6.910 -23.034 1.00 89.56 198 HIS A C 1
ATOM 1606 O O . HIS A 1 198 ? 18.596 7.983 -23.615 1.00 89.56 198 HIS A O 1
ATOM 1612 N N . ILE A 1 199 ? 19.301 6.483 -22.091 1.00 86.88 199 ILE A N 1
ATOM 1613 C CA . ILE A 1 199 ? 20.502 7.241 -21.691 1.00 86.88 199 ILE A CA 1
ATOM 1614 C C . ILE A 1 199 ? 21.711 6.782 -22.513 1.00 86.88 199 ILE A C 1
ATOM 1616 O O . ILE A 1 199 ? 22.452 7.578 -23.090 1.00 86.88 199 ILE A O 1
ATOM 1620 N N . SER A 1 200 ? 21.941 5.468 -22.559 1.00 87.44 200 SER A N 1
ATOM 1621 C CA . SER A 1 200 ? 22.981 4.841 -23.374 1.00 87.44 200 SER A CA 1
ATOM 1622 C C . SER A 1 200 ? 22.732 3.341 -23.490 1.00 87.44 200 SER A C 1
ATOM 1624 O O . SER A 1 200 ? 22.223 2.723 -22.563 1.00 87.44 200 SER A O 1
ATOM 1626 N N . ASN A 1 201 ? 23.231 2.707 -24.553 1.00 89.31 201 ASN A N 1
ATOM 1627 C CA . ASN A 1 201 ? 23.105 1.252 -24.729 1.00 89.31 201 ASN A CA 1
ATOM 1628 C C . ASN A 1 201 ? 23.628 0.441 -23.527 1.00 89.31 201 ASN A C 1
ATOM 1630 O O . ASN A 1 201 ? 23.133 -0.646 -23.232 1.00 89.31 201 ASN A O 1
ATOM 1634 N N . LYS A 1 202 ? 24.666 0.945 -22.842 1.00 88.31 202 LYS A N 1
ATOM 1635 C CA . LYS A 1 202 ? 25.211 0.295 -21.645 1.00 88.31 202 LYS A CA 1
ATOM 1636 C C . LYS A 1 202 ? 24.251 0.429 -20.465 1.00 88.31 202 LYS A C 1
ATOM 1638 O O . LYS A 1 202 ? 24.044 -0.555 -19.760 1.00 88.31 202 LYS A O 1
ATOM 1643 N N . TYR A 1 203 ? 23.703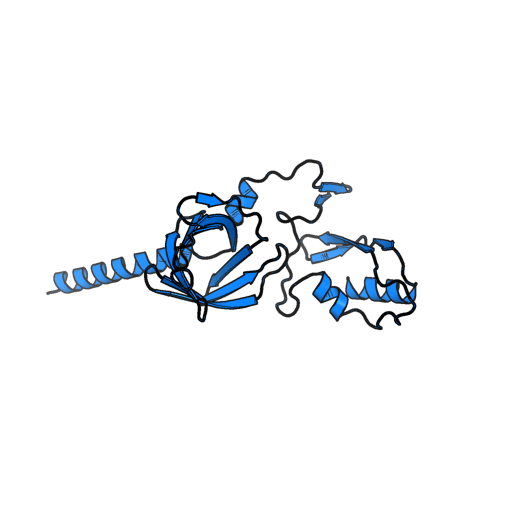 1.625 -20.255 1.00 88.00 203 TYR A N 1
ATOM 1644 C CA . TYR A 1 203 ? 22.707 1.876 -19.220 1.00 88.00 203 TYR A CA 1
ATOM 1645 C C . TYR A 1 203 ? 21.468 1.006 -19.451 1.00 88.00 203 TYR A C 1
ATOM 1647 O O . TYR A 1 203 ? 21.088 0.251 -18.565 1.00 88.00 203 TYR A O 1
ATOM 1655 N N . ASP A 1 204 ? 20.936 1.012 -20.671 1.00 90.38 204 ASP A N 1
ATOM 1656 C CA . ASP A 1 204 ? 19.755 0.248 -21.074 1.00 90.38 204 ASP A CA 1
ATOM 1657 C C . ASP A 1 204 ? 19.938 -1.257 -20.841 1.00 90.38 204 ASP A C 1
ATOM 1659 O O . ASP A 1 204 ? 19.080 -1.915 -20.259 1.00 90.38 204 ASP A O 1
ATOM 1663 N N . SER A 1 205 ? 21.098 -1.811 -21.216 1.00 91.19 205 SER A N 1
ATOM 1664 C CA . SER A 1 205 ? 21.405 -3.223 -20.958 1.00 91.19 205 SER A CA 1
ATOM 1665 C C . SER A 1 205 ? 21.459 -3.555 -19.466 1.00 91.19 205 SER A C 1
ATOM 1667 O O . SER A 1 205 ? 21.111 -4.672 -19.082 1.00 91.19 205 SER A O 1
ATOM 1669 N N . ASN A 1 206 ? 21.920 -2.624 -18.632 1.00 89.94 206 ASN A N 1
ATOM 1670 C CA . ASN A 1 206 ? 21.964 -2.819 -17.187 1.00 89.94 206 ASN A CA 1
ATOM 1671 C C . ASN A 1 206 ? 20.584 -2.640 -16.550 1.00 89.94 206 ASN A C 1
ATOM 1673 O O . ASN A 1 206 ? 20.276 -3.364 -15.610 1.00 89.94 206 ASN A O 1
ATOM 1677 N N . LEU A 1 207 ? 19.761 -1.732 -17.077 1.00 90.81 207 LEU A N 1
ATOM 1678 C CA . LEU A 1 207 ? 18.379 -1.545 -16.653 1.00 90.81 207 LEU A CA 1
ATOM 1679 C C . LEU A 1 207 ? 17.548 -2.800 -16.937 1.00 90.81 207 LEU A C 1
ATOM 1681 O O . LEU A 1 207 ? 16.909 -3.309 -16.026 1.00 90.81 207 LEU A O 1
ATOM 1685 N N . ILE A 1 208 ? 17.631 -3.358 -18.151 1.00 92.25 208 ILE A N 1
ATOM 1686 C CA . ILE A 1 208 ? 16.937 -4.608 -18.515 1.00 92.25 208 ILE A CA 1
ATOM 1687 C C . ILE A 1 208 ? 17.311 -5.738 -17.547 1.00 92.25 208 ILE A C 1
ATOM 1689 O O . ILE A 1 208 ? 16.432 -6.387 -16.996 1.00 92.25 208 ILE A O 1
ATOM 1693 N N . LYS A 1 209 ? 18.608 -5.915 -17.265 1.00 91.75 209 LYS A N 1
ATOM 1694 C CA . LYS A 1 209 ? 19.090 -6.936 -16.317 1.00 91.75 209 LYS A CA 1
ATOM 1695 C C . LYS A 1 209 ? 18.660 -6.709 -14.870 1.00 91.75 209 LYS A C 1
ATOM 1697 O O . LYS A 1 209 ? 18.709 -7.648 -14.090 1.00 91.75 209 LYS A O 1
ATOM 1702 N N . ALA A 1 210 ? 18.389 -5.465 -14.485 1.00 89.50 210 ALA A N 1
ATOM 1703 C CA . ALA A 1 210 ? 17.945 -5.128 -13.137 1.00 89.50 210 ALA A CA 1
ATOM 1704 C C . ALA A 1 210 ? 16.427 -5.276 -12.977 1.00 89.50 210 ALA A C 1
ATOM 1706 O O . ALA A 1 210 ? 15.952 -5.441 -11.854 1.00 89.50 210 ALA A O 1
ATOM 1707 N N . ILE A 1 211 ? 15.691 -5.175 -14.087 1.00 90.44 211 ILE A N 1
ATOM 1708 C CA . ILE A 1 211 ? 14.263 -5.464 -14.158 1.00 90.44 211 ILE A CA 1
ATOM 1709 C C . ILE A 1 211 ? 14.039 -6.982 -14.077 1.00 90.44 211 ILE A C 1
ATOM 1711 O O . ILE A 1 211 ? 13.205 -7.396 -13.284 1.00 90.44 211 ILE A O 1
ATOM 1715 N N . GLU A 1 212 ? 14.782 -7.790 -14.845 1.00 87.00 212 GLU A N 1
ATOM 1716 C CA . GLU A 1 212 ? 14.717 -9.271 -14.841 1.00 87.00 212 GLU A CA 1
ATOM 1717 C C . GLU A 1 212 ? 15.121 -9.933 -13.505 1.00 87.00 212 GLU A C 1
ATOM 1719 O O . GLU A 1 212 ? 14.486 -10.959 -13.158 1.00 87.00 212 GLU A O 1
#

Foldseek 3Di:
DVVVVVVVVVVVVVVVVVVVVLLVLPAAKKWWQWKDWPNDTDGCPDATWMWHADPPQWIAIDRDLQFSHDIFGWDDDPQWIDTPPFIWGFPDGDNFKTWTWGPDDDPIIMIIIIGGLVVVLVPDDQDPVQWDDDPPDIAGHDDSNDDDHDPDDPAGHLVSQLVVQQPDDDDVVWDPDWDWDWGQDPVRDIGDIDTPGDGDPSRVVSSVVSND